Protein AF-A0A3A8PYN9-F1 (afdb_monomer)

Radius of gyration: 24.85 Å; Cα contacts (8 Å, |Δi|>4): 290; chains: 1; bounding box: 72×89×45 Å

pLDDT: mean 90.3, std 17.87, range [30.77, 98.81]

Solvent-accessible surface area (backbone atoms only — not comparable to full-atom values): 11282 Å² total; per-residue (Å²): 134,88,82,87,82,82,90,78,88,76,81,83,79,81,77,79,81,77,76,76,77,72,73,81,78,79,69,70,73,74,82,49,72,66,56,47,46,72,59,28,73,85,40,52,72,68,59,47,65,65,42,47,61,33,46,41,51,27,28,58,78,61,67,41,44,48,41,48,28,39,14,49,50,53,13,50,34,33,53,69,10,64,35,70,75,34,30,53,58,89,66,72,22,65,92,41,45,63,32,63,95,32,50,10,76,49,94,64,30,7,48,62,27,35,36,23,11,34,63,46,56,49,20,43,49,50,34,37,56,46,11,67,76,67,77,41,71,25,63,88,41,41,70,51,34,43,38,58,62,47,7,35,39,48,35,37,48,57,40,55,80,66,52,40,58,69,34,24,74,71,64,40,57,69,64,46,43,32,71,75,67,78,38,67,85,64,43,74,60,32,50,54,30,27,57,48,27,31,69,73,55,50,118

Structure (mmCIF, N/CA/C/O backbone):
data_AF-A0A3A8PYN9-F1
#
_entry.id   AF-A0A3A8PYN9-F1
#
loop_
_atom_site.group_PDB
_atom_site.id
_atom_site.type_symbol
_atom_site.label_atom_id
_atom_site.label_alt_id
_atom_site.label_comp_id
_atom_site.label_asym_id
_atom_site.label_entity_id
_atom_site.label_seq_id
_atom_site.pdbx_PDB_ins_code
_atom_site.Cartn_x
_atom_site.Cartn_y
_atom_site.Cartn_z
_atom_site.occupancy
_atom_site.B_iso_or_equiv
_atom_site.auth_seq_id
_atom_site.auth_comp_id
_atom_site.auth_asym_id
_atom_site.auth_atom_id
_atom_site.pdbx_PDB_model_num
ATOM 1 N N . MET A 1 1 ? -54.058 -71.328 10.874 1.00 40.34 1 MET A N 1
ATOM 2 C CA . MET A 1 1 ? -52.914 -71.499 11.793 1.00 40.34 1 MET A CA 1
ATOM 3 C C . MET A 1 1 ? -52.594 -70.147 12.401 1.00 40.34 1 MET A C 1
ATOM 5 O O . MET A 1 1 ? -52.437 -69.188 11.659 1.00 40.34 1 MET A O 1
ATOM 9 N N . SER A 1 2 ? -52.621 -70.087 13.732 1.00 36.53 2 SER A N 1
ATOM 10 C CA . SER A 1 2 ? -52.271 -68.948 14.588 1.00 36.53 2 SER A CA 1
ATOM 11 C C . SER A 1 2 ? -50.883 -68.375 14.288 1.00 36.53 2 SER A C 1
ATOM 13 O O . SER A 1 2 ? -50.018 -69.126 13.857 1.00 36.53 2 SER A O 1
ATOM 15 N N . PHE A 1 3 ? -50.646 -67.093 14.584 1.00 35.22 3 PHE A N 1
ATOM 16 C CA . PHE A 1 3 ? -49.885 -66.672 15.774 1.00 35.22 3 PHE A CA 1
ATOM 17 C C . PHE A 1 3 ? -49.935 -65.142 15.963 1.00 35.22 3 PHE A C 1
ATOM 19 O O . PHE A 1 3 ? -49.779 -64.364 15.028 1.00 35.22 3 PHE A O 1
ATOM 26 N N . PHE A 1 4 ? -50.192 -64.752 17.213 1.00 32.91 4 PHE A N 1
ATOM 27 C CA . PHE A 1 4 ? -50.036 -63.421 17.806 1.00 32.91 4 PHE A CA 1
ATOM 28 C C . PHE A 1 4 ? -48.561 -62.981 17.830 1.00 32.91 4 PHE A C 1
ATOM 30 O O . PHE A 1 4 ? -47.686 -63.839 17.927 1.00 32.91 4 PHE A O 1
ATOM 37 N N . GLY A 1 5 ? -48.291 -61.672 17.954 1.00 30.77 5 GLY A N 1
ATOM 38 C CA . GLY A 1 5 ? -47.116 -61.256 18.733 1.00 30.77 5 GLY A CA 1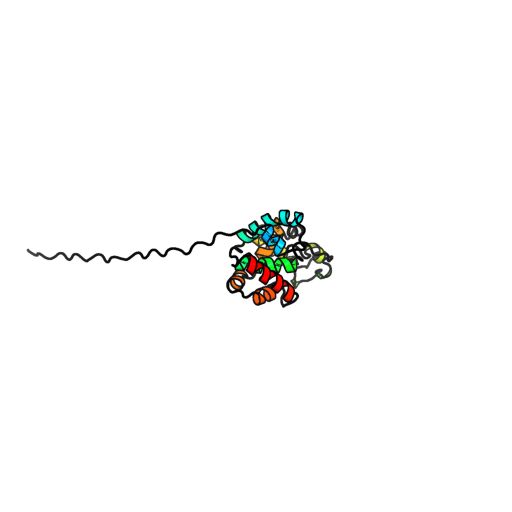
ATOM 39 C C . GLY A 1 5 ? -46.543 -59.854 18.525 1.00 30.77 5 GLY A C 1
ATOM 40 O O . GLY A 1 5 ? -45.727 -59.650 17.641 1.00 30.77 5 GLY A O 1
ATOM 41 N N . PHE A 1 6 ? -46.878 -58.969 19.468 1.00 39.50 6 PHE A N 1
ATOM 42 C CA . PHE A 1 6 ? -46.030 -57.935 20.082 1.00 39.50 6 PHE A CA 1
ATOM 43 C C . PHE A 1 6 ? -45.485 -56.768 19.246 1.00 39.50 6 PHE A C 1
ATOM 45 O O . PHE A 1 6 ? -44.510 -56.860 18.508 1.00 39.50 6 PHE A O 1
ATOM 52 N N . GLY A 1 7 ? -46.055 -55.592 19.531 1.00 44.53 7 GLY A N 1
ATOM 53 C CA . GLY A 1 7 ? -45.410 -54.314 19.281 1.00 44.53 7 GLY A CA 1
ATOM 54 C C . GLY A 1 7 ? -44.245 -54.053 20.237 1.00 44.53 7 GLY A C 1
ATOM 55 O O . GLY A 1 7 ? -44.293 -54.379 21.422 1.00 44.53 7 GLY A O 1
ATOM 56 N N . SER A 1 8 ? -43.234 -53.370 19.715 1.00 46.12 8 SER A N 1
ATOM 57 C CA . SER A 1 8 ? -42.200 -52.690 20.484 1.00 46.12 8 SER A CA 1
ATOM 58 C C . SER A 1 8 ? -42.094 -51.256 19.962 1.00 46.12 8 SER A C 1
ATOM 60 O O . SER A 1 8 ? -41.614 -50.983 18.865 1.00 46.12 8 SER A O 1
ATOM 62 N N . LYS A 1 9 ? -42.619 -50.307 20.745 1.00 49.47 9 LYS A N 1
ATOM 63 C CA . LYS A 1 9 ? -42.366 -48.878 20.540 1.00 49.47 9 LYS A CA 1
ATOM 64 C C . LYS A 1 9 ? -40.935 -48.599 20.991 1.00 49.47 9 LYS A C 1
ATOM 66 O O . LYS A 1 9 ? -40.660 -48.575 22.187 1.00 49.47 9 LYS A O 1
ATOM 71 N N . THR A 1 10 ? -40.033 -48.382 20.047 1.00 47.91 10 THR A N 1
ATOM 72 C CA . THR A 1 10 ? -38.716 -47.796 20.309 1.00 47.91 10 THR A CA 1
ATOM 73 C C . THR A 1 10 ? -38.890 -46.331 20.741 1.00 47.91 10 THR A C 1
ATOM 75 O O . THR A 1 10 ? -39.622 -45.587 20.078 1.00 47.91 10 THR A O 1
ATOM 78 N N . PRO A 1 11 ? -38.252 -45.865 21.830 1.00 46.31 11 PRO A N 1
ATOM 79 C CA . PRO A 1 11 ? -38.278 -44.452 22.182 1.00 46.31 11 PRO A CA 1
ATOM 80 C C . PRO A 1 11 ? -37.402 -43.667 21.200 1.00 46.31 11 PRO A C 1
ATOM 82 O O . PRO A 1 11 ? -36.226 -43.977 21.022 1.00 46.31 11 PRO A O 1
ATOM 85 N N . LYS A 1 12 ? -37.969 -42.626 20.577 1.00 43.91 12 LYS A N 1
ATOM 86 C CA . LYS A 1 12 ? -37.204 -41.622 19.826 1.00 43.91 12 LYS A CA 1
ATOM 87 C C . LYS A 1 12 ? -36.220 -40.939 20.780 1.00 43.91 12 LYS A C 1
ATOM 89 O O . LYS A 1 12 ? -36.635 -40.261 21.719 1.00 43.91 12 LYS A O 1
ATOM 94 N N . SER A 1 13 ? -34.927 -4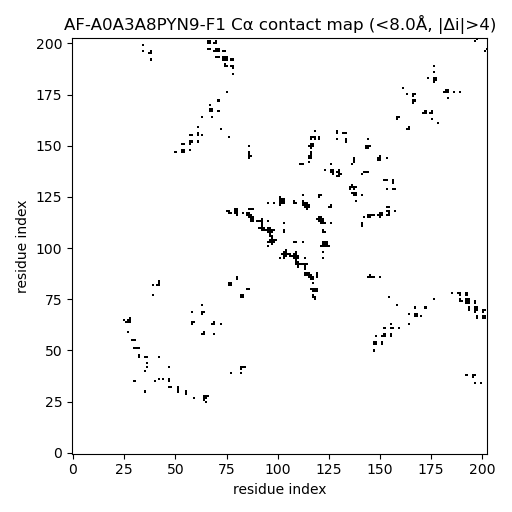1.106 20.525 1.00 45.84 13 SER A N 1
ATOM 95 C CA . SER A 1 13 ? -33.861 -40.341 21.166 1.00 45.84 13 SER A CA 1
ATOM 96 C C . SER A 1 13 ? -34.049 -38.853 20.864 1.00 45.84 13 SER A C 1
ATOM 98 O O . SER A 1 13 ? -34.029 -38.449 19.701 1.00 45.84 13 SER A O 1
ATOM 100 N N . LYS A 1 14 ? -34.224 -38.031 21.903 1.00 44.94 14 LYS A N 1
ATOM 101 C CA . LYS A 1 14 ? -34.096 -36.575 21.801 1.00 44.94 14 LYS A CA 1
ATOM 102 C C . LYS A 1 14 ? -32.631 -36.255 21.500 1.00 44.94 14 LYS A C 1
ATOM 104 O O . LYS A 1 14 ? -31.798 -36.338 22.396 1.00 44.94 14 LYS A O 1
ATOM 109 N N . GLN A 1 15 ? -32.317 -35.911 20.254 1.00 40.22 15 GLN A N 1
ATOM 110 C CA . GLN A 1 15 ? -31.105 -35.154 19.966 1.00 40.22 15 GLN A CA 1
ATOM 111 C C . GLN A 1 15 ? -31.364 -33.714 20.404 1.00 40.22 15 GLN A C 1
ATOM 113 O O . GLN A 1 15 ? -32.267 -33.049 19.903 1.00 40.22 15 GLN A O 1
ATOM 118 N N . SER A 1 16 ? -30.621 -33.274 21.414 1.00 43.03 16 SER A N 1
ATOM 119 C CA . SER A 1 16 ? -30.513 -31.872 21.781 1.00 43.03 16 SER A CA 1
ATOM 120 C C . SER A 1 16 ? -29.722 -31.158 20.688 1.00 43.03 16 SER A C 1
ATOM 122 O O . SER A 1 16 ? -28.502 -31.310 20.608 1.00 43.03 16 SER A O 1
ATOM 124 N N . GLU A 1 17 ? -30.408 -30.392 19.846 1.00 41.19 17 GLU A N 1
ATOM 125 C CA . GLU A 1 17 ? -29.772 -29.362 19.029 1.00 41.19 17 GLU A CA 1
ATOM 126 C C . GLU A 1 17 ? -29.274 -28.268 19.977 1.00 41.19 17 GLU A C 1
ATOM 128 O O . GLU A 1 17 ? -30.008 -27.371 20.388 1.00 41.19 17 GLU A O 1
ATOM 133 N N . ALA A 1 18 ? -28.016 -28.389 20.394 1.00 44.72 18 ALA A N 1
ATOM 134 C CA . ALA A 1 18 ? -27.273 -27.254 20.901 1.00 44.72 18 ALA A CA 1
ATOM 135 C C . ALA A 1 18 ? -26.990 -26.354 19.696 1.00 44.72 18 ALA A C 1
ATOM 137 O O . ALA A 1 18 ? -26.076 -26.611 18.914 1.00 44.72 18 ALA A O 1
ATOM 138 N N . SER A 1 19 ? -27.822 -25.331 19.522 1.00 41.38 19 SER A N 1
ATOM 139 C CA . SER A 1 19 ? -27.575 -24.235 18.597 1.00 41.38 19 SER A CA 1
ATOM 140 C C . SER A 1 19 ? -26.224 -23.616 18.949 1.00 41.38 19 SER A C 1
ATOM 142 O O . SER A 1 19 ? -26.100 -22.920 19.955 1.00 41.38 19 SER A O 1
ATOM 144 N N . SER A 1 20 ? -25.189 -23.897 18.154 1.00 51.91 20 SER A N 1
ATOM 145 C CA . SER A 1 20 ? -23.944 -23.145 18.232 1.00 51.91 20 SER A CA 1
ATOM 146 C C . SER A 1 20 ? -24.257 -21.736 17.750 1.00 51.91 20 SER A C 1
ATOM 148 O O . SER A 1 20 ? -24.403 -21.499 16.548 1.00 51.91 20 SER A O 1
ATOM 150 N N . GLU A 1 21 ? -24.424 -20.815 18.687 1.00 47.44 21 GLU A N 1
ATOM 151 C CA . GLU A 1 21 ? -24.485 -19.396 18.389 1.00 47.44 21 GLU A CA 1
ATOM 152 C C . GLU A 1 21 ? -23.163 -19.036 17.699 1.00 47.44 21 GLU A C 1
ATOM 154 O O . GLU A 1 21 ? -22.085 -19.096 18.294 1.00 47.44 21 GLU A O 1
ATOM 159 N N . ALA A 1 22 ? -23.225 -18.811 16.384 1.00 56.25 22 ALA A N 1
ATOM 160 C CA . ALA A 1 22 ? -22.061 -18.412 15.615 1.00 56.25 22 ALA A CA 1
ATOM 161 C C . ALA A 1 22 ? -21.536 -17.114 16.230 1.00 56.25 22 ALA A C 1
ATOM 163 O O . ALA A 1 22 ? -22.288 -16.145 16.349 1.00 56.25 22 ALA A O 1
ATOM 164 N N . ALA A 1 23 ? -20.260 -17.110 16.627 1.00 50.41 23 ALA A N 1
ATOM 165 C CA . ALA A 1 23 ? -19.591 -15.909 17.105 1.00 50.41 23 ALA A CA 1
ATOM 166 C C . ALA A 1 23 ? -19.893 -14.738 16.147 1.00 50.41 23 ALA A C 1
ATOM 168 O O . ALA A 1 23 ? -19.921 -14.963 14.927 1.00 50.41 23 ALA A O 1
ATOM 169 N N . PRO A 1 24 ? -20.143 -13.518 16.661 1.00 50.69 24 PRO A N 1
ATOM 170 C CA . PRO A 1 24 ? -20.490 -12.385 15.820 1.00 50.69 24 PRO A CA 1
ATOM 171 C C . PRO A 1 24 ? -19.452 -12.254 14.707 1.00 50.69 24 PRO A C 1
ATOM 173 O O . PRO A 1 24 ? -18.253 -12.174 14.975 1.00 50.69 24 PRO A O 1
ATOM 176 N N . LYS A 1 25 ? -19.902 -12.266 13.447 1.00 52.25 25 LYS A N 1
ATOM 177 C CA . LYS A 1 25 ? -19.034 -11.905 12.326 1.00 52.25 25 LYS A CA 1
ATOM 178 C C . LYS A 1 25 ? -18.635 -10.456 12.565 1.00 52.25 25 LYS A C 1
ATOM 180 O O . LYS A 1 25 ? -19.486 -9.582 12.422 1.00 52.25 25 LYS A O 1
ATOM 185 N N . GLU A 1 26 ? -17.392 -10.214 12.979 1.00 60.12 26 GLU A N 1
ATOM 186 C CA . GLU A 1 26 ? -16.884 -8.852 13.122 1.00 60.12 26 GLU A CA 1
ATOM 187 C C . GLU A 1 26 ? -17.132 -8.105 11.807 1.00 60.12 26 GLU A C 1
ATOM 189 O O . GLU A 1 26 ? -16.624 -8.473 10.745 1.00 60.12 26 GLU A O 1
ATOM 194 N N . THR A 1 27 ? -17.998 -7.097 11.867 1.00 76.50 27 THR A N 1
ATOM 195 C CA . THR A 1 27 ? -18.293 -6.224 10.737 1.00 76.50 27 THR A CA 1
ATOM 196 C C . THR A 1 27 ? -17.112 -5.288 10.543 1.00 76.50 27 THR A C 1
ATOM 198 O O . THR A 1 27 ? -16.674 -4.657 11.504 1.00 76.50 27 THR A O 1
ATOM 201 N N . PHE A 1 28 ? -16.608 -5.185 9.312 1.00 89.12 28 PHE A N 1
ATOM 202 C CA . PHE A 1 28 ? -15.505 -4.288 8.972 1.00 89.12 28 PHE A CA 1
ATOM 203 C C . PHE A 1 28 ? -15.776 -2.865 9.474 1.00 89.12 28 PHE A C 1
ATOM 205 O O . PHE A 1 28 ? -16.729 -2.215 9.041 1.00 89.12 28 PHE A O 1
ATOM 212 N N . GLN A 1 29 ? -14.915 -2.374 10.364 1.00 94.25 29 GLN A N 1
ATOM 213 C CA . GLN A 1 29 ? -14.947 -0.990 10.811 1.00 94.25 29 GLN A CA 1
ATOM 214 C C . GLN A 1 29 ? -13.923 -0.182 10.014 1.00 94.25 29 GLN A C 1
ATOM 216 O O . GLN A 1 29 ? -12.712 -0.344 10.175 1.00 94.25 29 GLN A O 1
ATOM 221 N N . ALA A 1 30 ? -14.417 0.690 9.138 1.00 96.56 30 ALA A N 1
ATOM 222 C CA . ALA A 1 30 ? -13.583 1.575 8.335 1.00 96.56 30 ALA A CA 1
ATOM 223 C C . ALA A 1 30 ? -12.743 2.513 9.220 1.00 96.56 30 ALA A C 1
ATOM 225 O O . ALA A 1 30 ? -13.210 3.009 10.251 1.00 96.56 30 ALA A O 1
ATOM 226 N N . VAL A 1 31 ? -11.507 2.802 8.803 1.00 97.31 31 VAL A N 1
ATOM 227 C CA . VAL A 1 31 ? -10.708 3.846 9.458 1.00 97.31 31 VAL A CA 1
ATOM 228 C C . VAL A 1 31 ? -11.217 5.229 9.060 1.00 97.31 31 VAL A C 1
ATOM 230 O O . VAL A 1 31 ? -11.775 5.402 7.977 1.00 97.31 31 VAL A O 1
ATOM 233 N N . THR A 1 32 ? -11.030 6.222 9.932 1.00 97.25 32 THR A N 1
ATOM 234 C CA . THR A 1 32 ? -11.523 7.589 9.719 1.00 97.25 32 THR A CA 1
ATOM 235 C C . THR A 1 32 ? -10.393 8.567 9.416 1.00 97.25 32 THR A C 1
ATOM 237 O O . THR A 1 32 ? -9.202 8.245 9.518 1.00 97.25 32 THR A O 1
ATOM 240 N N . VAL A 1 33 ? -10.773 9.805 9.090 1.00 96.44 33 VAL A N 1
ATOM 241 C CA . VAL A 1 33 ? -9.830 10.915 8.930 1.00 96.44 33 VAL A CA 1
ATOM 242 C C . VAL A 1 33 ? -8.987 11.124 10.189 1.00 96.44 33 VAL A C 1
ATOM 244 O O . VAL A 1 33 ? -7.781 11.346 10.100 1.00 96.44 33 VAL A O 1
ATOM 247 N N . GLU A 1 34 ? -9.608 11.035 11.360 1.00 95.88 34 GLU A N 1
ATOM 248 C CA . GLU A 1 34 ? -8.973 11.223 12.663 1.00 95.88 34 GLU A CA 1
ATOM 249 C C . GLU A 1 34 ? -7.947 10.122 12.929 1.00 95.88 34 GLU A C 1
ATOM 251 O O . GLU A 1 34 ? -6.814 10.432 13.299 1.00 95.88 34 GLU A O 1
ATOM 256 N N . HIS A 1 35 ? -8.297 8.857 12.656 1.00 97.12 35 HIS A N 1
ATOM 257 C CA . HIS A 1 35 ? -7.358 7.740 12.781 1.00 97.12 35 HIS A CA 1
ATOM 258 C C . HIS A 1 35 ? -6.106 7.967 11.927 1.00 97.12 35 HIS A C 1
ATOM 260 O O . HIS A 1 35 ? -4.985 7.884 12.437 1.00 97.12 35 HIS A O 1
ATOM 266 N N . LEU A 1 36 ? -6.282 8.300 10.642 1.00 96.50 36 LEU A N 1
ATOM 267 C CA . LEU A 1 36 ? -5.150 8.521 9.743 1.00 96.50 36 LEU A CA 1
ATOM 268 C C . LEU A 1 36 ? -4.350 9.774 10.104 1.00 96.50 36 LEU A C 1
ATOM 270 O O . LEU A 1 36 ? -3.129 9.735 10.023 1.00 96.50 36 LEU A O 1
ATOM 274 N N . ARG A 1 37 ? -4.987 10.858 10.564 1.00 96.31 37 ARG A N 1
ATOM 275 C CA . ARG A 1 37 ? -4.280 12.078 10.990 1.00 96.31 37 ARG A CA 1
ATOM 276 C C . ARG A 1 37 ? -3.378 11.810 12.195 1.00 96.31 37 ARG A C 1
ATOM 278 O O . ARG A 1 37 ? -2.261 12.317 12.247 1.00 96.31 37 ARG A O 1
ATOM 285 N N . THR A 1 38 ? -3.832 11.004 13.154 1.00 95.94 38 THR A N 1
ATOM 286 C CA . THR A 1 38 ? -3.017 10.622 14.317 1.00 95.94 38 THR A CA 1
ATOM 287 C C . THR A 1 38 ? -1.906 9.636 13.941 1.00 95.94 38 THR A C 1
ATOM 289 O O . THR A 1 38 ? -0.782 9.723 14.451 1.00 95.94 38 THR A O 1
ATOM 292 N N . LEU A 1 39 ? -2.190 8.693 13.040 1.00 96.31 39 LEU A N 1
ATOM 293 C CA . LEU A 1 39 ? -1.213 7.701 12.595 1.00 96.31 39 LEU A CA 1
ATOM 294 C C . LEU A 1 39 ? -0.138 8.301 11.670 1.00 96.31 39 LEU A C 1
ATOM 296 O O . LEU A 1 39 ? 1.039 7.956 11.783 1.00 96.31 39 LEU A O 1
ATOM 300 N N . MET A 1 40 ? -0.520 9.216 10.785 1.00 96.62 40 MET A N 1
ATOM 301 C CA . MET A 1 40 ? 0.299 9.777 9.705 1.00 96.62 40 MET A CA 1
ATOM 302 C C . MET A 1 40 ? 0.282 11.315 9.763 1.00 96.62 40 MET A C 1
ATOM 304 O O . MET A 1 40 ? -0.323 11.969 8.912 1.00 96.62 40 MET A O 1
ATOM 308 N N . PRO A 1 41 ? 0.913 11.926 10.782 1.00 95.19 41 PRO A N 1
ATOM 309 C CA . PRO A 1 41 ? 0.802 13.362 11.044 1.00 95.19 41 PRO A CA 1
ATOM 310 C C . PRO A 1 41 ? 1.427 14.253 9.961 1.00 95.19 41 PRO A C 1
ATOM 312 O O . PRO A 1 41 ? 1.151 15.449 9.929 1.00 95.19 41 PRO A O 1
ATOM 315 N N . ARG A 1 42 ? 2.275 13.707 9.079 1.00 95.25 42 ARG A N 1
ATOM 316 C CA . ARG A 1 42 ? 2.890 14.443 7.964 1.00 95.25 42 ARG A CA 1
ATOM 317 C C . ARG A 1 42 ? 2.073 14.353 6.673 1.00 95.25 42 ARG A C 1
ATOM 319 O O . ARG A 1 42 ? 2.446 14.992 5.689 1.00 95.25 42 ARG A O 1
ATOM 326 N N . LEU A 1 43 ? 0.987 13.578 6.653 1.00 93.12 43 LEU A N 1
ATOM 327 C CA . LEU A 1 43 ? 0.081 13.494 5.513 1.00 93.12 43 LEU A CA 1
ATOM 328 C C . LEU A 1 43 ? -0.827 14.732 5.467 1.00 93.12 43 LEU A C 1
ATOM 330 O O . LEU A 1 43 ? -1.572 15.019 6.404 1.00 93.12 43 LEU A O 1
ATOM 334 N N . ALA A 1 44 ? -0.783 15.464 4.353 1.00 94.19 44 ALA A N 1
ATOM 335 C CA . ALA A 1 44 ? -1.602 16.655 4.161 1.00 94.19 44 ALA A CA 1
ATOM 336 C C . ALA A 1 44 ? -3.104 16.324 4.216 1.00 94.19 44 ALA A C 1
ATOM 338 O O . ALA A 1 44 ? -3.560 15.340 3.635 1.00 94.19 44 ALA A O 1
ATOM 339 N N . GLY A 1 45 ? -3.894 17.187 4.863 1.00 93.31 45 GLY A N 1
ATOM 340 C CA . GLY A 1 45 ? -5.318 16.928 5.100 1.00 93.31 45 GLY A CA 1
ATOM 341 C C . GLY A 1 45 ? -6.154 16.729 3.828 1.00 93.31 45 GLY A C 1
ATOM 342 O O . GLY A 1 45 ? -7.076 15.918 3.842 1.00 93.31 45 GLY A O 1
ATOM 343 N N . ALA A 1 46 ? -5.830 17.426 2.734 1.00 94.81 46 ALA A N 1
ATOM 344 C CA . ALA A 1 46 ? -6.503 17.241 1.445 1.00 94.81 46 ALA A CA 1
ATOM 345 C C . ALA A 1 46 ? -6.210 15.855 0.848 1.00 94.81 46 ALA A C 1
ATOM 347 O O . ALA A 1 46 ? -7.139 15.119 0.526 1.00 94.81 46 ALA A O 1
ATOM 348 N N . ARG A 1 47 ? -4.928 15.466 0.807 1.00 95.00 47 ARG A N 1
ATOM 349 C CA . ARG A 1 47 ? -4.494 14.147 0.327 1.00 95.00 47 ARG A CA 1
ATOM 350 C C . ARG A 1 47 ? -5.079 13.022 1.175 1.00 95.00 47 ARG A C 1
ATOM 352 O O . ARG A 1 47 ? -5.526 12.021 0.642 1.00 95.00 47 ARG A O 1
ATOM 359 N N . LEU A 1 48 ? -5.144 13.194 2.493 1.00 95.19 48 LEU A N 1
ATOM 360 C CA . LEU A 1 48 ? -5.774 12.221 3.384 1.00 95.19 48 LEU A CA 1
ATOM 361 C C . LEU A 1 48 ? -7.233 11.958 2.988 1.00 95.19 48 LEU A C 1
ATOM 363 O O . LEU A 1 48 ? -7.623 10.803 2.837 1.00 95.19 48 LEU A O 1
ATOM 367 N N . LYS A 1 49 ? -8.028 13.020 2.806 1.00 95.81 49 LYS A N 1
ATOM 368 C CA . LYS A 1 49 ? -9.448 12.908 2.433 1.00 95.81 49 LYS A CA 1
ATOM 369 C C . LYS A 1 49 ? -9.640 12.226 1.080 1.00 95.81 49 LYS A C 1
ATOM 371 O O . LYS A 1 49 ? -10.572 11.446 0.940 1.00 95.81 49 LYS A O 1
ATOM 376 N N . GLU A 1 50 ? -8.757 12.507 0.127 1.00 96.94 50 GLU A N 1
ATOM 377 C CA . GLU A 1 50 ? -8.739 11.855 -1.184 1.00 96.94 50 GLU A CA 1
ATOM 378 C C . GLU A 1 50 ? -8.453 10.348 -1.069 1.00 96.94 50 GLU A C 1
ATOM 380 O O . GLU A 1 50 ? -9.146 9.534 -1.665 1.00 96.94 50 GLU A O 1
ATOM 385 N N . LEU A 1 51 ? -7.450 9.962 -0.275 1.00 98.00 51 LEU A N 1
ATOM 386 C CA . LEU A 1 51 ? -6.985 8.575 -0.180 1.00 98.00 51 LEU A CA 1
ATOM 387 C C . LEU A 1 51 ? -7.887 7.662 0.655 1.00 98.00 51 LEU A C 1
ATOM 389 O O . LEU A 1 51 ? -7.906 6.451 0.436 1.00 98.00 51 LEU A O 1
ATOM 393 N N . LEU A 1 52 ? -8.586 8.223 1.642 1.00 98.12 52 LEU A N 1
ATOM 394 C CA . LEU A 1 52 ? -9.345 7.467 2.634 1.00 98.12 52 LEU A CA 1
ATOM 395 C C . LEU A 1 52 ? -10.356 6.458 2.052 1.00 98.12 52 LEU A C 1
ATOM 397 O O . LEU A 1 52 ? -10.333 5.316 2.520 1.00 98.12 52 LEU A O 1
ATOM 401 N N . PRO A 1 53 ? -11.235 6.815 1.089 1.00 98.44 53 PRO A N 1
ATOM 402 C CA . PRO A 1 53 ? -12.181 5.849 0.527 1.00 98.44 53 PRO A CA 1
ATOM 403 C C . PRO A 1 53 ? -11.457 4.663 -0.120 1.00 98.44 53 PRO A C 1
ATOM 405 O O . PRO A 1 53 ? -11.698 3.524 0.264 1.00 98.44 53 PRO A O 1
ATOM 408 N N . HIS A 1 54 ? -10.467 4.927 -0.977 1.00 98.62 54 HIS A N 1
ATOM 409 C CA . HIS A 1 54 ? -9.704 3.888 -1.676 1.00 98.62 54 HIS A CA 1
ATOM 410 C C . HIS A 1 54 ? -8.966 2.934 -0.727 1.00 98.62 54 HIS A C 1
ATOM 412 O O . HIS A 1 54 ? -8.905 1.729 -0.966 1.00 98.62 54 HIS A O 1
ATOM 418 N N . LEU A 1 55 ? -8.417 3.461 0.370 1.00 98.69 55 LEU A N 1
ATOM 419 C CA . LEU A 1 55 ? -7.758 2.652 1.392 1.00 98.69 55 LEU A CA 1
ATOM 420 C C . LEU A 1 55 ? -8.744 1.713 2.098 1.00 98.69 55 LEU A C 1
ATOM 422 O O . LEU A 1 55 ? -8.437 0.537 2.297 1.00 98.69 55 LEU A O 1
ATOM 426 N N . ASN A 1 56 ? -9.907 2.228 2.503 1.00 98.56 56 ASN A N 1
ATOM 427 C CA . ASN A 1 56 ? -10.926 1.426 3.177 1.00 98.56 56 ASN A CA 1
ATOM 428 C C . ASN A 1 56 ? -11.513 0.361 2.247 1.00 98.56 56 ASN A C 1
ATOM 430 O O . ASN A 1 56 ? -11.637 -0.788 2.671 1.00 98.56 56 ASN A O 1
ATOM 434 N N . ASP A 1 57 ? -11.797 0.716 0.993 1.00 98.31 57 ASP A N 1
ATOM 435 C CA . ASP A 1 57 ? -12.316 -0.211 -0.013 1.00 98.31 57 ASP A CA 1
ATOM 436 C C . ASP A 1 57 ? -11.335 -1.364 -0.245 1.00 98.31 57 ASP A C 1
ATOM 438 O O . ASP A 1 57 ? -11.712 -2.528 -0.119 1.00 98.31 57 ASP A O 1
ATOM 442 N N . ALA A 1 58 ? -10.051 -1.056 -0.459 1.00 98.56 58 ALA A N 1
ATOM 443 C CA . ALA A 1 58 ? -9.024 -2.073 -0.660 1.00 98.56 58 ALA A CA 1
ATOM 444 C C . ALA A 1 58 ? -8.838 -2.976 0.576 1.00 98.56 58 ALA A C 1
ATOM 446 O O . ALA A 1 58 ? -8.710 -4.194 0.438 1.00 98.56 58 ALA A O 1
ATOM 447 N N . MET A 1 59 ? -8.830 -2.418 1.796 1.00 98.62 59 MET A N 1
ATOM 448 C CA . MET A 1 59 ? -8.732 -3.227 3.022 1.00 98.62 59 MET A CA 1
ATOM 449 C C . MET A 1 59 ? -9.939 -4.155 3.194 1.00 98.62 59 MET A C 1
ATOM 451 O O . MET A 1 59 ? -9.764 -5.312 3.583 1.00 98.62 59 MET A O 1
ATOM 455 N N . SER A 1 60 ? -11.140 -3.656 2.894 1.00 97.81 60 SER A N 1
ATOM 456 C CA . SER A 1 60 ? -12.383 -4.425 2.946 1.00 97.81 60 SER A CA 1
ATOM 457 C C . SER A 1 60 ? -12.379 -5.564 1.917 1.00 97.81 60 SER A C 1
ATOM 459 O O . SER A 1 60 ? -12.526 -6.725 2.301 1.00 97.81 60 SER A O 1
ATOM 461 N N . GLU A 1 61 ? -12.095 -5.257 0.642 1.00 96.75 61 GLU A N 1
ATOM 462 C CA . GLU A 1 61 ? -11.949 -6.227 -0.460 1.00 96.75 61 GLU A CA 1
ATOM 463 C C . GLU A 1 61 ? -10.905 -7.304 -0.118 1.00 96.75 61 GLU A C 1
ATOM 465 O O . GLU A 1 61 ? -11.108 -8.495 -0.345 1.00 96.75 61 GLU A O 1
ATOM 470 N N . GLY A 1 62 ? -9.797 -6.890 0.498 1.00 96.94 62 GLY A N 1
ATOM 471 C CA . GLY A 1 62 ? -8.668 -7.744 0.845 1.00 96.94 62 GLY A CA 1
ATOM 472 C C . GLY A 1 62 ? -8.791 -8.565 2.123 1.00 96.94 62 GLY A C 1
ATOM 473 O O . GLY A 1 62 ? -7.842 -9.278 2.461 1.00 96.94 62 GLY A O 1
ATOM 474 N N . GLY A 1 63 ? -9.877 -8.436 2.887 1.00 97.44 63 GLY A N 1
ATOM 475 C CA . GLY A 1 63 ? -10.015 -9.113 4.181 1.00 97.44 63 GLY A CA 1
ATOM 476 C C . GLY A 1 63 ? -9.040 -8.620 5.264 1.00 97.44 63 GLY A C 1
ATOM 477 O O . GLY A 1 63 ? -8.748 -9.347 6.221 1.00 97.44 63 GLY A O 1
ATOM 478 N N . ILE A 1 64 ? -8.538 -7.387 5.148 1.00 98.25 64 ILE A N 1
ATOM 479 C CA . ILE A 1 64 ? -7.776 -6.683 6.192 1.00 98.25 64 ILE A CA 1
ATOM 480 C C . ILE A 1 64 ? -8.790 -6.014 7.129 1.00 98.25 64 ILE A C 1
ATOM 482 O O . ILE A 1 64 ? -8.933 -4.795 7.179 1.00 98.25 64 ILE A O 1
ATOM 486 N N . ASN A 1 65 ? -9.569 -6.851 7.814 1.00 95.81 65 ASN A N 1
ATOM 487 C CA . ASN A 1 65 ? -10.863 -6.462 8.372 1.00 95.81 65 ASN A CA 1
ATOM 488 C C . ASN A 1 65 ? -10.992 -6.551 9.895 1.00 95.81 65 ASN A C 1
ATOM 490 O O . ASN A 1 65 ? -12.015 -6.135 10.426 1.00 95.81 65 ASN A O 1
ATOM 494 N N . THR A 1 66 ? -9.962 -7.032 10.589 1.00 96.75 66 THR A N 1
ATOM 495 C CA . THR A 1 66 ? -9.873 -6.940 12.051 1.00 96.75 66 THR A CA 1
ATOM 496 C C . THR A 1 66 ? -8.994 -5.752 12.441 1.00 96.75 66 THR A C 1
ATOM 498 O O . THR A 1 66 ? -8.057 -5.414 11.701 1.00 96.75 66 THR A O 1
ATOM 501 N N . PRO A 1 67 ? -9.190 -5.159 13.631 1.00 97.44 67 PRO A N 1
ATOM 502 C CA . PRO A 1 67 ? -8.350 -4.058 14.090 1.00 97.44 67 PRO A CA 1
ATOM 503 C C . PRO A 1 67 ? -6.847 -4.363 14.093 1.00 97.44 67 PRO A C 1
ATOM 505 O O . PRO A 1 67 ? -6.031 -3.503 13.760 1.00 97.44 67 PRO A O 1
ATOM 508 N N . ARG A 1 68 ? -6.457 -5.606 14.417 1.00 97.62 68 ARG A N 1
ATOM 509 C CA . ARG A 1 68 ? -5.047 -6.039 14.405 1.00 97.62 68 ARG A CA 1
ATOM 510 C C . ARG A 1 68 ? -4.473 -6.092 12.991 1.00 97.62 68 ARG A C 1
ATOM 512 O O . ARG A 1 68 ? -3.352 -5.629 12.775 1.00 97.62 68 ARG A O 1
ATOM 519 N N . ARG A 1 69 ? -5.239 -6.612 12.024 1.00 98.50 69 ARG A N 1
ATOM 520 C CA . ARG A 1 69 ? -4.847 -6.640 10.605 1.00 98.50 69 ARG A CA 1
ATOM 521 C C . ARG A 1 69 ? -4.694 -5.232 10.055 1.00 98.50 69 ARG A C 1
ATOM 523 O O . ARG A 1 69 ? -3.647 -4.927 9.491 1.00 98.50 69 ARG A O 1
ATOM 530 N N . GLN A 1 70 ? -5.684 -4.368 10.288 1.00 98.69 70 GLN A N 1
ATOM 531 C CA . GLN A 1 70 ? -5.632 -2.963 9.881 1.00 98.69 70 GLN A CA 1
ATOM 532 C C . GLN A 1 70 ? -4.420 -2.261 10.498 1.00 98.69 70 GLN A C 1
ATOM 534 O O . GLN A 1 70 ? -3.652 -1.625 9.782 1.00 98.69 70 GLN A O 1
ATOM 539 N N . ALA A 1 71 ? -4.186 -2.429 11.804 1.00 98.50 71 ALA A N 1
ATOM 540 C CA . ALA A 1 71 ? -3.057 -1.803 12.482 1.00 98.50 71 ALA A CA 1
ATOM 541 C C . ALA A 1 71 ? -1.704 -2.226 11.893 1.00 98.50 71 ALA A C 1
ATOM 543 O O . ALA A 1 71 ? -0.854 -1.375 11.621 1.00 98.50 71 ALA A O 1
ATOM 544 N N . ALA A 1 72 ? -1.506 -3.527 11.670 1.00 98.69 72 ALA A N 1
ATOM 545 C CA . ALA A 1 72 ? -0.268 -4.046 11.103 1.00 98.69 72 ALA A CA 1
ATOM 546 C C . ALA A 1 72 ? -0.079 -3.610 9.640 1.00 98.69 72 ALA A C 1
ATOM 548 O O . ALA A 1 72 ? 1.011 -3.173 9.271 1.00 98.69 72 ALA A O 1
ATOM 549 N N . PHE A 1 73 ? -1.132 -3.682 8.822 1.00 98.75 73 PHE A N 1
ATOM 550 C CA . PHE A 1 73 ? -1.095 -3.272 7.419 1.00 98.75 73 PHE A CA 1
ATOM 551 C C . PHE A 1 73 ? -0.778 -1.781 7.276 1.00 98.75 73 PHE A C 1
ATOM 553 O O . PHE A 1 73 ? 0.207 -1.425 6.627 1.00 98.75 73 PHE A O 1
ATOM 560 N N . LEU A 1 74 ? -1.550 -0.920 7.951 1.00 98.69 74 LEU A N 1
ATOM 561 C CA . LEU A 1 74 ? -1.380 0.534 7.918 1.00 98.69 74 LEU A CA 1
ATOM 562 C C . LEU A 1 74 ? 0.016 0.953 8.370 1.00 98.69 74 LEU A C 1
ATOM 564 O O . LEU A 1 74 ? 0.604 1.848 7.770 1.00 98.69 74 LEU A O 1
ATOM 568 N N . ALA A 1 75 ? 0.569 0.302 9.395 1.00 98.56 75 ALA A N 1
ATOM 569 C CA . ALA A 1 75 ? 1.906 0.613 9.880 1.00 98.56 75 ALA A CA 1
ATOM 570 C C . ALA A 1 75 ? 3.002 0.342 8.845 1.00 98.56 75 ALA A C 1
ATOM 572 O O . ALA A 1 75 ? 3.939 1.132 8.720 1.00 98.56 75 ALA A O 1
ATOM 573 N N . GLN A 1 76 ? 2.878 -0.754 8.094 1.00 98.69 76 GLN A N 1
ATOM 574 C CA . GLN A 1 76 ? 3.841 -1.094 7.053 1.00 98.69 76 GLN A CA 1
ATOM 575 C C . GLN A 1 76 ? 3.739 -0.113 5.888 1.00 98.69 76 GLN A C 1
ATOM 577 O O . GLN A 1 76 ? 4.732 0.525 5.546 1.00 98.69 76 GLN A O 1
ATOM 582 N N . ILE A 1 77 ? 2.540 0.097 5.340 1.00 98.44 77 ILE A N 1
ATOM 583 C CA . ILE A 1 77 ? 2.379 0.990 4.185 1.00 98.44 77 ILE A CA 1
ATOM 584 C C . ILE A 1 77 ? 2.622 2.463 4.534 1.00 98.44 77 ILE A C 1
ATOM 586 O O . ILE A 1 77 ? 3.082 3.212 3.677 1.00 98.44 77 ILE A O 1
ATOM 590 N N . ALA A 1 78 ? 2.399 2.890 5.784 1.00 98.31 78 ALA A N 1
ATOM 591 C CA . ALA A 1 78 ? 2.800 4.218 6.252 1.00 98.31 78 ALA A CA 1
ATOM 592 C C . ALA A 1 78 ? 4.317 4.403 6.190 1.00 98.31 78 ALA A C 1
ATOM 594 O O . ALA A 1 78 ? 4.791 5.470 5.811 1.00 98.31 78 ALA A O 1
ATOM 595 N N . HIS A 1 79 ? 5.085 3.378 6.557 1.00 97.88 79 HIS A N 1
ATOM 596 C CA . HIS A 1 79 ? 6.535 3.445 6.468 1.00 97.88 79 HIS A CA 1
ATOM 597 C C . HIS A 1 79 ? 7.007 3.464 5.009 1.00 97.88 79 HIS A C 1
ATOM 599 O O . HIS A 1 79 ? 7.726 4.384 4.625 1.00 97.88 79 HIS A O 1
ATOM 605 N N . GLU A 1 80 ? 6.568 2.494 4.202 1.00 97.00 80 GLU A N 1
ATOM 606 C CA . GLU A 1 80 ? 7.046 2.307 2.821 1.00 97.00 80 GLU A CA 1
ATOM 607 C C . GLU A 1 80 ? 6.764 3.513 1.915 1.00 97.00 80 GLU A C 1
ATOM 609 O O . GLU A 1 80 ? 7.592 3.901 1.098 1.00 97.00 80 GLU A O 1
ATOM 614 N N . SER A 1 81 ? 5.611 4.156 2.091 1.00 96.94 81 SER A N 1
ATOM 615 C CA . SER A 1 81 ? 5.188 5.310 1.281 1.00 96.94 81 SER A CA 1
ATOM 616 C C . SER A 1 81 ? 5.554 6.669 1.886 1.00 96.94 81 SER A C 1
ATOM 618 O O . SER A 1 81 ? 5.129 7.723 1.395 1.00 96.94 81 SER A O 1
ATOM 620 N N . ALA A 1 82 ? 6.287 6.652 3.003 1.00 96.75 82 ALA A N 1
ATOM 621 C CA . ALA A 1 82 ? 6.563 7.816 3.829 1.00 96.75 82 ALA A CA 1
ATOM 622 C C . ALA A 1 82 ? 5.287 8.616 4.168 1.00 96.75 82 ALA A C 1
ATOM 624 O O . ALA A 1 82 ? 5.242 9.829 3.951 1.00 96.75 82 ALA A O 1
ATOM 625 N N . GLU A 1 83 ? 4.282 7.936 4.724 1.00 97.50 83 GLU A N 1
ATOM 626 C CA . GLU A 1 83 ? 2.953 8.442 5.100 1.00 97.50 83 GLU A CA 1
ATOM 627 C C . GLU A 1 83 ? 2.089 8.849 3.899 1.00 97.50 83 GLU A C 1
ATOM 629 O O . GLU A 1 83 ? 1.492 9.919 3.894 1.00 97.50 83 GLU A O 1
ATOM 634 N N . PHE A 1 84 ? 2.055 8.013 2.859 1.00 96.88 84 PHE A N 1
ATOM 635 C CA . PHE A 1 84 ? 1.331 8.228 1.596 1.00 96.88 84 PHE A CA 1
ATOM 636 C C . PHE A 1 84 ? 1.708 9.504 0.839 1.00 96.88 84 PHE A C 1
ATOM 638 O O . PHE A 1 84 ? 0.957 9.978 -0.018 1.00 96.88 84 PHE A O 1
ATOM 645 N N . ARG A 1 85 ? 2.887 10.062 1.125 1.00 94.19 85 ARG A N 1
ATOM 646 C CA . ARG A 1 85 ? 3.419 11.203 0.373 1.00 94.19 85 ARG A CA 1
ATOM 647 C C . ARG A 1 85 ? 3.916 10.783 -1.005 1.00 94.19 85 ARG A C 1
ATOM 649 O O . ARG A 1 85 ? 3.899 11.602 -1.916 1.00 94.19 85 ARG A O 1
ATOM 656 N N . TYR A 1 86 ? 4.305 9.516 -1.158 1.00 94.06 86 TYR A N 1
ATOM 657 C CA . TYR A 1 86 ? 4.804 8.974 -2.415 1.00 94.06 86 TYR A CA 1
ATOM 658 C C . TYR A 1 86 ? 4.111 7.649 -2.754 1.00 94.06 86 TYR A C 1
ATOM 660 O O . TYR A 1 86 ? 4.160 6.692 -1.983 1.00 94.06 86 TYR A O 1
ATOM 668 N N . PHE A 1 87 ? 3.481 7.600 -3.929 1.00 96.62 87 PHE A N 1
ATOM 669 C CA . PHE A 1 87 ? 3.018 6.366 -4.586 1.00 96.62 87 PHE A CA 1
ATOM 670 C C . PHE A 1 87 ? 3.826 6.020 -5.826 1.00 96.62 87 PHE A C 1
ATOM 672 O O . PHE A 1 87 ? 3.526 5.062 -6.524 1.00 96.62 87 PHE A O 1
ATOM 679 N N . GLU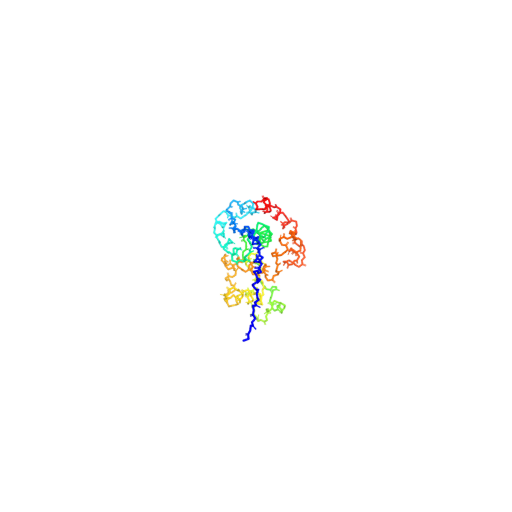 A 1 88 ? 4.878 6.767 -6.094 1.00 95.81 88 GLU A N 1
ATOM 680 C CA . GLU A 1 88 ? 5.860 6.422 -7.097 1.00 95.81 88 GLU A CA 1
ATOM 681 C C . GLU A 1 88 ? 7.217 6.800 -6.524 1.00 95.81 88 GLU A C 1
ATOM 683 O O . GLU A 1 88 ? 7.356 7.854 -5.894 1.00 95.81 88 GLU A O 1
ATOM 688 N N . GLU A 1 89 ? 8.206 5.930 -6.693 1.00 93.12 89 GLU A N 1
ATOM 689 C CA . GLU A 1 89 ? 9.556 6.275 -6.287 1.00 93.12 89 GLU A CA 1
ATOM 690 C C . GLU A 1 89 ? 10.096 7.458 -7.102 1.00 93.12 89 GLU A C 1
ATOM 692 O O . GLU A 1 89 ? 9.827 7.623 -8.300 1.00 93.12 89 GLU A O 1
ATOM 697 N N . LEU A 1 90 ? 10.928 8.261 -6.441 1.00 92.62 90 LEU A N 1
ATOM 698 C CA . LEU A 1 90 ? 11.597 9.405 -7.057 1.00 92.62 90 LEU A CA 1
ATOM 699 C C . LEU A 1 90 ? 12.790 8.990 -7.930 1.00 92.62 90 LEU A C 1
ATOM 701 O O . LEU A 1 90 ? 13.250 9.776 -8.756 1.00 92.62 90 LEU A O 1
ATOM 705 N N . ALA A 1 91 ? 13.312 7.774 -7.748 1.00 93.81 91 ALA A N 1
ATOM 706 C CA . ALA A 1 91 ? 14.411 7.274 -8.558 1.00 93.81 91 ALA A CA 1
ATOM 707 C C . ALA A 1 91 ? 13.964 7.028 -10.009 1.00 93.81 91 ALA A C 1
ATOM 709 O O . ALA A 1 91 ? 12.796 6.770 -10.305 1.00 93.81 91 ALA A O 1
ATOM 710 N N . SER A 1 92 ? 14.921 7.072 -10.937 1.00 95.94 92 SER A N 1
ATOM 711 C CA . SER A 1 92 ? 14.653 6.862 -12.367 1.00 95.94 92 SER A CA 1
ATOM 712 C C . SER A 1 92 ? 14.275 5.420 -12.724 1.00 95.94 92 SER A C 1
ATOM 714 O O . SER A 1 92 ? 13.863 5.161 -13.851 1.00 95.94 92 SER A O 1
ATOM 716 N N . GLY A 1 93 ? 14.468 4.466 -11.809 1.00 96.56 93 GLY A N 1
ATOM 717 C CA . GLY A 1 93 ? 14.327 3.034 -12.071 1.00 96.56 93 GLY A CA 1
ATOM 718 C C . GLY A 1 93 ? 15.497 2.411 -12.845 1.00 96.56 93 GLY A C 1
ATOM 719 O O . GLY A 1 93 ? 15.501 1.205 -13.079 1.00 96.56 93 GLY A O 1
ATOM 720 N N . HIS A 1 94 ? 16.536 3.181 -13.201 1.00 96.56 94 HIS A N 1
ATOM 721 C CA . HIS A 1 94 ? 17.696 2.665 -13.946 1.00 96.56 94 HIS A CA 1
ATOM 722 C C . HIS A 1 94 ? 18.407 1.506 -13.225 1.00 96.56 94 HIS A C 1
ATOM 724 O O . HIS A 1 94 ? 18.876 0.572 -13.867 1.00 96.56 94 HIS A O 1
ATOM 730 N N . ALA A 1 95 ? 18.420 1.513 -11.889 1.00 96.88 95 ALA A N 1
ATOM 731 C CA . ALA A 1 95 ? 18.979 0.425 -11.081 1.00 96.88 95 ALA A CA 1
ATOM 732 C C . ALA A 1 95 ? 18.241 -0.922 -11.253 1.00 96.88 95 ALA A C 1
ATOM 734 O O . ALA A 1 95 ? 18.781 -1.972 -10.896 1.00 96.88 95 ALA A O 1
ATOM 735 N N . TYR A 1 96 ? 17.020 -0.906 -11.796 1.00 97.56 96 TYR A N 1
ATOM 736 C CA . TYR A 1 96 ? 16.227 -2.100 -12.088 1.00 97.56 96 TYR A CA 1
ATOM 737 C C . TYR A 1 96 ? 16.359 -2.568 -13.539 1.00 97.56 96 TYR A C 1
ATOM 739 O O . TYR A 1 96 ? 15.802 -3.605 -13.903 1.00 97.56 96 TYR A O 1
ATOM 747 N N . GLU A 1 97 ? 17.083 -1.833 -14.381 1.00 98.06 97 GLU A N 1
ATOM 748 C CA . GLU A 1 97 ? 17.278 -2.189 -15.781 1.00 98.06 97 GLU A CA 1
ATOM 749 C C . GLU A 1 97 ? 18.004 -3.537 -15.895 1.00 98.06 97 GLU A C 1
ATOM 751 O O . GLU A 1 97 ? 18.990 -3.793 -15.203 1.00 98.06 97 GLU A O 1
ATOM 756 N N . ARG A 1 98 ? 17.502 -4.425 -16.763 1.00 97.12 98 ARG A N 1
ATOM 757 C CA . ARG A 1 98 ? 18.037 -5.785 -16.980 1.00 97.12 98 ARG A CA 1
ATOM 758 C C . ARG A 1 98 ? 18.105 -6.688 -15.732 1.00 97.12 98 ARG A C 1
ATOM 760 O O . ARG A 1 98 ? 18.761 -7.734 -15.766 1.00 97.12 98 ARG A O 1
ATOM 767 N N . ARG A 1 99 ? 17.426 -6.336 -14.632 1.00 97.81 99 ARG A N 1
ATOM 768 C CA . ARG A 1 99 ? 17.306 -7.191 -13.439 1.00 97.81 99 ARG A CA 1
ATOM 769 C C . ARG A 1 99 ? 16.417 -8.399 -13.731 1.00 97.81 99 ARG A C 1
ATOM 771 O O . ARG A 1 99 ? 15.192 -8.329 -13.652 1.00 97.81 99 ARG A O 1
ATOM 778 N N . LYS A 1 100 ? 17.050 -9.529 -14.059 1.00 97.44 100 LYS A N 1
ATOM 779 C CA . LYS A 1 100 ? 16.367 -10.789 -14.406 1.00 97.44 100 LYS A CA 1
ATOM 780 C C . LYS A 1 100 ? 15.487 -11.326 -13.277 1.00 97.44 100 LYS A C 1
ATOM 782 O O . LYS A 1 100 ? 14.423 -11.864 -13.553 1.00 97.44 100 LYS A O 1
ATOM 787 N N . ASP A 1 101 ? 15.897 -11.140 -12.025 1.00 96.88 101 ASP A N 1
ATOM 788 C CA . ASP A 1 101 ? 15.120 -11.512 -10.836 1.00 96.88 101 ASP A CA 1
ATOM 789 C C . ASP A 1 101 ? 13.807 -10.719 -10.703 1.00 96.88 101 ASP A C 1
ATOM 791 O O . ASP A 1 101 ? 12.852 -11.200 -10.104 1.00 96.88 101 ASP A O 1
ATOM 795 N N . LEU A 1 102 ? 13.733 -9.539 -11.326 1.00 97.25 102 LEU A N 1
ATOM 796 C CA . LEU A 1 102 ? 12.536 -8.700 -11.410 1.00 97.25 102 LEU A CA 1
ATOM 797 C C . LEU A 1 102 ? 11.721 -8.936 -12.695 1.00 97.25 102 LEU A C 1
ATOM 799 O O . LEU A 1 102 ? 10.693 -8.290 -12.905 1.00 97.25 102 LEU A O 1
ATOM 803 N N . GLY A 1 103 ? 12.176 -9.837 -13.572 1.00 98.19 103 GLY A N 1
ATOM 804 C CA . GLY A 1 103 ? 11.601 -10.047 -14.904 1.00 98.19 103 GLY A CA 1
ATOM 805 C C . GLY A 1 103 ? 11.878 -8.915 -15.892 1.00 98.19 103 GLY A C 1
ATOM 806 O O . GLY A 1 103 ? 11.299 -8.905 -16.975 1.00 98.19 103 GLY A O 1
ATOM 807 N N . ASN A 1 104 ? 12.755 -7.973 -15.545 1.00 98.38 104 ASN A N 1
ATOM 808 C CA . ASN A 1 104 ? 13.128 -6.862 -16.409 1.00 98.38 104 ASN A CA 1
ATOM 809 C C . ASN A 1 104 ? 14.140 -7.365 -17.443 1.00 98.38 104 ASN A C 1
ATOM 811 O O . ASN A 1 104 ? 15.345 -7.357 -17.194 1.00 98.38 104 ASN A O 1
ATOM 815 N N . THR A 1 105 ? 13.660 -7.876 -18.574 1.00 97.12 105 THR A N 1
ATOM 816 C CA . THR A 1 105 ? 14.501 -8.484 -19.621 1.00 97.12 105 THR A CA 1
ATOM 817 C C . THR A 1 105 ? 14.520 -7.684 -20.916 1.00 97.12 105 THR A C 1
ATOM 819 O O . THR A 1 105 ? 15.328 -7.988 -21.793 1.00 97.12 105 THR A O 1
ATOM 822 N N . GLN A 1 106 ? 13.655 -6.678 -21.051 1.00 97.56 106 GLN A N 1
ATOM 823 C CA . GLN A 1 106 ? 13.585 -5.821 -22.231 1.00 97.56 106 GLN A CA 1
ATOM 824 C C . GLN A 1 106 ? 14.230 -4.456 -21.940 1.00 97.56 106 GLN A C 1
ATOM 826 O O . GLN A 1 106 ? 14.170 -3.989 -20.799 1.00 97.56 106 GLN A O 1
ATOM 831 N N . PRO A 1 107 ? 14.846 -3.803 -22.944 1.00 98.12 107 PRO A N 1
ATOM 832 C CA . PRO A 1 107 ? 15.351 -2.445 -22.788 1.00 98.12 107 PRO A CA 1
ATOM 833 C C . PRO A 1 107 ? 14.262 -1.476 -22.310 1.00 98.12 107 PRO A C 1
ATOM 835 O O . PRO A 1 107 ? 13.194 -1.393 -22.915 1.00 98.12 107 PRO A O 1
ATOM 838 N N . GLY A 1 108 ? 14.552 -0.726 -21.248 1.00 98.06 108 GLY A N 1
ATOM 839 C CA . GLY A 1 108 ? 13.646 0.270 -20.667 1.00 98.06 108 GLY A CA 1
ATOM 840 C C . GLY A 1 108 ? 12.735 -0.269 -19.561 1.00 98.06 108 GLY A C 1
ATOM 841 O O . GLY A 1 108 ? 11.997 0.508 -18.947 1.00 98.06 108 GLY A O 1
ATOM 842 N N . ASP A 1 109 ? 12.803 -1.568 -19.258 1.00 98.44 109 ASP A N 1
ATOM 843 C CA . ASP A 1 109 ? 12.011 -2.189 -18.195 1.00 98.44 109 ASP A CA 1
ATOM 844 C C . ASP A 1 109 ? 12.288 -1.588 -16.817 1.00 98.44 109 ASP A C 1
ATOM 846 O O . ASP A 1 109 ? 11.374 -1.502 -15.998 1.00 98.44 109 ASP A O 1
ATOM 850 N N . GLY A 1 110 ? 13.518 -1.140 -16.557 1.00 98.25 110 GLY A N 1
ATOM 851 C CA . GLY A 1 110 ? 13.879 -0.559 -15.269 1.00 98.25 110 GLY A CA 1
ATOM 852 C C . GLY A 1 110 ? 13.031 0.667 -14.936 1.00 98.25 110 GLY A C 1
ATOM 853 O O . GLY A 1 110 ? 12.403 0.722 -13.882 1.00 98.25 110 GLY A O 1
ATOM 854 N N . ALA A 1 111 ? 12.952 1.621 -15.866 1.00 98.19 111 ALA A N 1
ATOM 855 C CA . ALA A 1 111 ? 12.133 2.822 -15.704 1.00 98.19 111 ALA A CA 1
ATOM 856 C C . ALA A 1 111 ? 10.629 2.518 -15.802 1.00 98.19 111 ALA A C 1
ATOM 858 O O . ALA A 1 111 ? 9.824 3.075 -15.052 1.00 98.19 111 ALA A O 1
ATOM 859 N N . ARG A 1 112 ? 10.237 1.614 -16.711 1.00 98.38 112 ARG A N 1
ATOM 860 C CA . ARG A 1 112 ? 8.830 1.251 -16.932 1.00 98.38 112 ARG A CA 1
ATOM 861 C C . ARG A 1 112 ? 8.201 0.606 -15.695 1.00 98.38 112 ARG A C 1
ATOM 863 O O . ARG A 1 112 ? 7.102 0.998 -15.301 1.00 98.38 112 ARG A O 1
ATOM 870 N N . TYR A 1 113 ? 8.915 -0.311 -15.044 1.00 98.56 113 TYR A N 1
ATOM 871 C CA . TYR A 1 113 ? 8.449 -1.066 -13.873 1.00 98.56 113 TYR A CA 1
ATOM 872 C C . TYR A 1 113 ? 9.143 -0.639 -12.579 1.00 98.56 113 TYR A C 1
ATOM 874 O O . TYR A 1 113 ? 9.402 -1.464 -11.700 1.00 98.56 113 TYR A O 1
ATOM 882 N N . LYS A 1 114 ? 9.444 0.654 -12.467 1.00 98.19 114 LYS A N 1
ATOM 883 C CA . LYS A 1 114 ? 9.936 1.278 -11.240 1.00 98.19 114 LYS A CA 1
ATOM 884 C C . LYS A 1 114 ? 8.892 1.188 -10.105 1.00 98.19 114 LYS A C 1
ATOM 886 O O . LYS A 1 114 ? 7.723 0.895 -10.361 1.00 98.19 114 LYS A O 1
ATOM 891 N N . GLY A 1 115 ? 9.304 1.407 -8.865 1.00 98.19 115 GLY A N 1
ATOM 892 C CA . GLY A 1 115 ? 8.507 1.295 -7.644 1.00 98.19 115 GLY A CA 1
ATOM 893 C C . GLY A 1 115 ? 7.252 2.165 -7.645 1.00 98.19 115 GLY A C 1
ATOM 894 O O . GLY A 1 115 ? 7.333 3.386 -7.817 1.00 98.19 115 GLY A O 1
ATOM 895 N N . ARG A 1 116 ? 6.083 1.539 -7.441 1.00 98.56 116 ARG A N 1
ATOM 896 C CA . ARG A 1 116 ? 4.786 2.230 -7.316 1.00 98.56 116 ARG A CA 1
ATOM 897 C C . ARG A 1 116 ? 3.884 1.671 -6.223 1.00 98.56 116 ARG A C 1
ATOM 899 O O . ARG A 1 116 ? 4.033 0.540 -5.763 1.00 98.56 116 ARG A O 1
ATOM 906 N N . GLY A 1 117 ? 2.926 2.496 -5.825 1.00 98.19 117 GLY A N 1
ATOM 907 C CA . GLY A 1 117 ? 1.944 2.228 -4.792 1.00 98.19 117 GLY A CA 1
ATOM 908 C C . GLY A 1 117 ? 2.511 2.331 -3.370 1.00 98.19 117 GLY A C 1
ATOM 909 O O . GLY A 1 117 ? 3.709 2.551 -3.165 1.00 98.19 117 GLY A O 1
ATOM 910 N N . PRO A 1 118 ? 1.652 2.149 -2.354 1.00 97.88 118 PRO A N 1
ATOM 911 C CA . PRO A 1 118 ? 2.030 2.250 -0.951 1.00 97.88 118 PRO A CA 1
ATOM 912 C C . PRO A 1 118 ? 3.065 1.216 -0.489 1.00 97.88 118 PRO A C 1
ATOM 914 O O . PRO A 1 118 ? 3.690 1.443 0.537 1.00 97.88 118 PRO A O 1
ATOM 917 N N . ILE A 1 119 ? 3.219 0.091 -1.200 1.00 96.69 119 ILE A N 1
ATOM 918 C CA . ILE A 1 119 ? 4.185 -0.981 -0.884 1.00 96.69 119 ILE A CA 1
ATOM 919 C C . ILE A 1 119 ? 5.369 -1.031 -1.866 1.00 96.69 119 ILE A C 1
ATOM 921 O O . ILE A 1 119 ? 6.219 -1.905 -1.743 1.00 96.69 119 ILE A O 1
ATOM 925 N N . GLN A 1 120 ? 5.421 -0.114 -2.841 1.00 96.69 120 GLN A N 1
ATOM 926 C CA . GLN A 1 120 ? 6.488 -0.031 -3.845 1.00 96.69 120 GLN A CA 1
ATOM 927 C C . GLN A 1 120 ? 6.693 -1.344 -4.625 1.00 96.69 120 GLN A C 1
ATOM 929 O O . GLN A 1 120 ? 7.768 -1.942 -4.595 1.00 96.69 120 GLN A O 1
ATOM 934 N N . ILE A 1 121 ? 5.661 -1.808 -5.347 1.00 97.81 121 ILE A N 1
ATOM 935 C CA . ILE A 1 121 ? 5.841 -2.935 -6.275 1.00 97.81 121 ILE A CA 1
ATOM 936 C C . ILE A 1 121 ? 6.802 -2.530 -7.402 1.00 97.81 121 ILE A C 1
ATOM 938 O O . ILE A 1 121 ? 6.654 -1.465 -8.002 1.00 97.81 121 ILE A O 1
ATOM 942 N N . THR A 1 122 ? 7.778 -3.390 -7.694 1.00 98.19 122 THR A N 1
ATOM 943 C CA . THR A 1 122 ? 8.863 -3.108 -8.649 1.00 98.19 122 THR A CA 1
ATOM 944 C C . THR A 1 122 ? 9.140 -4.333 -9.509 1.00 98.19 122 THR A C 1
ATOM 946 O O . THR A 1 122 ? 9.162 -5.453 -9.001 1.00 98.19 122 THR A O 1
ATOM 949 N N . GLY A 1 123 ? 9.408 -4.134 -10.797 1.00 98.44 123 GLY A N 1
ATOM 950 C CA . GLY A 1 123 ? 9.775 -5.196 -11.732 1.00 98.44 123 GLY A CA 1
ATOM 951 C C . GLY A 1 123 ? 8.601 -5.787 -12.504 1.00 98.44 123 GLY A C 1
ATOM 952 O O . GLY A 1 123 ? 7.541 -6.049 -11.933 1.00 98.44 123 GLY A O 1
ATOM 953 N N . ARG A 1 124 ? 8.807 -6.044 -13.800 1.00 98.69 124 ARG A N 1
ATOM 954 C CA . ARG A 1 124 ? 7.801 -6.564 -14.740 1.00 98.69 124 ARG A CA 1
ATOM 955 C C . ARG A 1 124 ? 7.024 -7.758 -14.185 1.00 98.69 124 ARG A C 1
ATOM 957 O O . ARG A 1 124 ? 5.804 -7.797 -14.308 1.00 98.69 124 ARG A O 1
ATOM 964 N N . THR A 1 125 ? 7.711 -8.708 -13.545 1.00 98.50 125 THR A N 1
ATOM 965 C CA . THR A 1 125 ? 7.066 -9.902 -12.972 1.00 98.50 125 THR A CA 1
ATOM 966 C C . THR A 1 125 ? 6.031 -9.539 -11.909 1.00 98.50 125 THR A C 1
ATOM 968 O O . THR A 1 125 ? 4.946 -10.111 -11.900 1.00 98.50 125 THR A O 1
ATOM 971 N N . ASN A 1 126 ? 6.333 -8.573 -11.036 1.00 98.44 126 ASN A N 1
ATOM 972 C CA . ASN A 1 126 ? 5.408 -8.159 -9.981 1.00 98.44 126 ASN A CA 1
ATOM 973 C C . ASN A 1 126 ? 4.219 -7.379 -10.545 1.00 98.44 126 ASN A C 1
ATOM 975 O O . ASN A 1 126 ? 3.099 -7.594 -10.096 1.00 98.44 126 ASN A O 1
ATOM 979 N N . TYR A 1 127 ? 4.442 -6.523 -11.545 1.00 98.75 127 TYR A N 1
ATOM 980 C CA . TYR A 1 127 ? 3.355 -5.817 -12.229 1.00 98.75 127 TYR A CA 1
ATOM 981 C C . TYR A 1 127 ? 2.395 -6.785 -12.920 1.00 98.75 127 TYR A C 1
ATOM 983 O O . TYR A 1 127 ? 1.188 -6.669 -12.732 1.00 98.75 127 TYR A O 1
ATOM 991 N N . ARG A 1 128 ? 2.919 -7.781 -13.645 1.00 98.75 128 ARG A N 1
ATOM 992 C CA . ARG A 1 128 ? 2.104 -8.838 -14.256 1.00 98.75 128 ARG A CA 1
ATOM 993 C C . ARG A 1 128 ? 1.297 -9.606 -13.209 1.00 98.75 128 ARG A C 1
ATOM 995 O O . ARG A 1 128 ? 0.081 -9.676 -13.317 1.00 98.75 128 ARG A O 1
ATOM 1002 N N . ALA A 1 129 ? 1.960 -10.122 -12.174 1.00 98.75 129 ALA A N 1
ATOM 1003 C CA . ALA A 1 129 ? 1.308 -10.946 -11.157 1.00 98.75 129 ALA A CA 1
ATOM 1004 C C . ALA A 1 129 ? 0.255 -10.172 -10.342 1.00 98.75 129 ALA A C 1
ATOM 1006 O O . ALA A 1 129 ? -0.787 -10.724 -9.991 1.00 98.75 129 ALA A O 1
ATOM 1007 N N . ALA A 1 130 ? 0.510 -8.893 -10.044 1.00 98.56 130 ALA A N 1
ATOM 1008 C CA . ALA A 1 130 ? -0.479 -8.024 -9.414 1.00 98.56 130 ALA A CA 1
ATOM 1009 C C . ALA A 1 130 ? -1.658 -7.754 -10.356 1.00 98.56 130 ALA A C 1
ATOM 1011 O O . ALA A 1 130 ? -2.803 -7.791 -9.919 1.00 98.56 130 ALA A O 1
ATOM 1012 N N . GLY A 1 131 ? -1.381 -7.511 -11.638 1.00 98.62 131 GLY A N 1
ATOM 1013 C CA . GLY A 1 131 ? -2.403 -7.289 -12.652 1.00 98.62 131 GLY A CA 1
ATOM 1014 C C . GLY A 1 131 ? -3.343 -8.480 -12.818 1.00 98.62 131 GLY A C 1
ATOM 1015 O O . GLY A 1 131 ? -4.553 -8.323 -12.701 1.00 98.62 131 GLY A O 1
ATOM 1016 N N . GLU A 1 132 ? -2.789 -9.683 -12.977 1.00 98.62 132 GLU A N 1
ATOM 1017 C CA . GLU A 1 132 ? -3.554 -10.934 -13.068 1.00 98.62 132 GLU A CA 1
ATOM 1018 C C . GLU A 1 132 ? -4.441 -11.161 -11.835 1.00 98.62 132 GLU A C 1
ATOM 1020 O O . GLU A 1 132 ? -5.605 -11.527 -11.962 1.00 98.62 132 GLU A O 1
ATOM 1025 N N . ALA A 1 133 ? -3.917 -10.911 -10.632 1.00 98.12 133 ALA A N 1
ATOM 1026 C CA 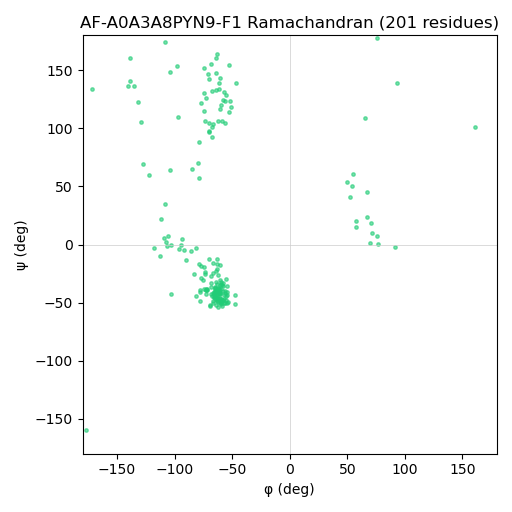. ALA A 1 133 ? -4.665 -11.123 -9.395 1.00 98.12 133 ALA A CA 1
ATOM 1027 C C . ALA A 1 133 ? -5.765 -10.078 -9.142 1.00 98.12 133 ALA A C 1
ATOM 1029 O O . ALA A 1 133 ? -6.694 -10.349 -8.383 1.00 98.12 133 ALA A O 1
ATOM 1030 N N . LEU A 1 134 ? -5.639 -8.883 -9.724 1.00 97.88 134 LEU A N 1
ATOM 1031 C CA . LEU A 1 134 ? -6.573 -7.768 -9.540 1.00 97.88 134 LEU A CA 1
ATOM 1032 C C . LEU A 1 134 ? -7.515 -7.561 -10.732 1.00 97.88 134 LEU A C 1
ATOM 1034 O O . LEU A 1 134 ? -8.345 -6.649 -10.669 1.00 97.88 134 LEU A O 1
ATOM 1038 N N . ASP A 1 135 ? -7.371 -8.384 -11.775 1.00 98.00 135 ASP A N 1
ATOM 1039 C CA . ASP A 1 135 ? -8.026 -8.247 -13.080 1.00 98.00 135 ASP A CA 1
ATOM 1040 C C . ASP A 1 135 ? -7.777 -6.863 -13.717 1.00 98.00 135 ASP A C 1
ATOM 1042 O O . ASP A 1 135 ? -8.687 -6.125 -14.093 1.00 98.00 135 ASP A O 1
ATOM 1046 N N . LEU A 1 136 ? -6.501 -6.463 -13.764 1.00 97.94 136 LEU A N 1
ATOM 1047 C CA . LEU A 1 136 ? -6.029 -5.183 -14.299 1.00 97.94 136 LEU A CA 1
ATOM 1048 C C . LEU A 1 136 ? -4.804 -5.390 -15.196 1.00 97.94 136 LEU A C 1
ATOM 1050 O O . LEU A 1 136 ? -3.851 -6.063 -14.814 1.00 97.94 136 LEU A O 1
ATOM 1054 N N . ASP A 1 137 ? -4.747 -4.726 -16.350 1.00 98.25 137 ASP A N 1
ATOM 1055 C CA . ASP A 1 137 ? -3.569 -4.783 -17.228 1.00 98.25 137 ASP A CA 1
ATOM 1056 C C . ASP A 1 137 ? -2.436 -3.855 -16.745 1.00 98.25 137 ASP A C 1
ATOM 1058 O O . ASP A 1 137 ? -2.141 -2.812 -17.341 1.00 98.25 137 ASP A O 1
ATOM 1062 N N . LEU A 1 138 ? -1.811 -4.226 -15.625 1.00 98.69 138 LEU A N 1
ATOM 1063 C CA . LEU A 1 138 ? -0.712 -3.474 -15.011 1.00 98.69 138 LEU A CA 1
ATOM 1064 C C . LEU A 1 138 ? 0.639 -3.696 -15.700 1.00 98.69 138 LEU A C 1
ATOM 1066 O O . LEU A 1 138 ? 1.549 -2.891 -15.511 1.00 98.69 138 LEU A O 1
ATOM 1070 N N . GLU A 1 139 ? 0.803 -4.745 -16.510 1.00 98.44 139 GLU A N 1
ATOM 1071 C CA . GLU A 1 139 ? 2.032 -4.909 -17.294 1.00 98.44 139 GLU A CA 1
ATOM 1072 C C . GLU A 1 139 ? 2.082 -3.901 -18.453 1.00 98.44 139 GLU A C 1
ATOM 1074 O O . GLU A 1 139 ? 3.114 -3.255 -18.691 1.00 98.44 139 GLU A O 1
ATOM 1079 N N . ASN A 1 140 ? 0.964 -3.696 -19.155 1.00 98.38 140 ASN A N 1
ATOM 1080 C CA . ASN A 1 140 ? 0.926 -2.693 -20.216 1.00 98.38 140 ASN A CA 1
ATOM 1081 C C . ASN A 1 140 ? 0.672 -1.278 -19.693 1.00 98.38 140 ASN A C 1
ATOM 1083 O O . ASN A 1 140 ? 1.160 -0.329 -20.305 1.00 98.38 140 ASN A O 1
ATOM 1087 N N . ASN A 1 141 ? 0.021 -1.128 -18.534 1.00 98.44 141 ASN A N 1
ATOM 1088 C CA . ASN A 1 141 ? -0.290 0.172 -17.931 1.00 98.44 141 ASN A CA 1
ATOM 1089 C C . ASN A 1 141 ? 0.293 0.315 -16.509 1.00 98.44 141 ASN A C 1
ATOM 1091 O O . ASN A 1 141 ? -0.454 0.533 -15.552 1.00 98.44 141 ASN A O 1
ATOM 1095 N N . PRO A 1 142 ? 1.624 0.225 -16.326 1.00 98.44 142 PRO A N 1
ATOM 1096 C CA . PRO A 1 142 ? 2.231 0.161 -14.996 1.00 98.44 142 PRO A CA 1
ATOM 1097 C C . PRO A 1 142 ? 2.055 1.447 -14.180 1.00 98.44 142 PRO A C 1
ATOM 1099 O O . PRO A 1 142 ? 2.050 1.405 -12.954 1.00 98.44 142 PRO A O 1
ATOM 1102 N N . THR A 1 143 ? 1.858 2.601 -14.819 1.00 98.38 143 THR A N 1
ATOM 1103 C CA . THR A 1 143 ? 1.627 3.870 -14.108 1.00 98.38 143 THR A CA 1
ATOM 1104 C C . THR A 1 143 ? 0.358 3.852 -13.262 1.00 98.38 143 THR A C 1
ATOM 1106 O O . THR A 1 143 ? 0.337 4.508 -12.224 1.00 98.38 143 THR A O 1
ATOM 1109 N N . ARG A 1 144 ? -0.643 3.031 -13.623 1.00 98.50 144 ARG A N 1
ATOM 1110 C CA . ARG A 1 144 ? -1.869 2.844 -12.831 1.00 98.50 144 ARG A CA 1
ATOM 1111 C C . ARG A 1 144 ? -1.575 2.426 -11.394 1.00 98.50 144 ARG A C 1
ATOM 1113 O O . ARG A 1 144 ? -2.312 2.802 -10.500 1.00 98.50 144 ARG A O 1
ATOM 1120 N N . ALA A 1 145 ? -0.479 1.710 -11.129 1.00 98.56 145 ALA A N 1
ATOM 1121 C CA . ALA A 1 145 ? -0.110 1.318 -9.765 1.00 98.56 145 ALA A CA 1
ATOM 1122 C C . ALA A 1 145 ? 0.204 2.507 -8.829 1.00 98.56 145 ALA A C 1
ATOM 1124 O O . ALA A 1 145 ? 0.307 2.310 -7.618 1.00 98.56 145 ALA A O 1
ATOM 1125 N N . ALA A 1 146 ? 0.370 3.724 -9.363 1.00 98.25 146 ALA A N 1
ATOM 1126 C CA . ALA A 1 146 ? 0.507 4.947 -8.573 1.00 98.25 146 ALA A CA 1
ATOM 1127 C C . ALA A 1 146 ? -0.837 5.643 -8.277 1.00 98.25 146 ALA A C 1
ATOM 1129 O O . ALA A 1 146 ? -0.881 6.520 -7.408 1.00 98.25 146 ALA A O 1
ATOM 1130 N N . ASP A 1 147 ? -1.922 5.258 -8.954 1.00 98.44 147 ASP A N 1
ATOM 1131 C CA . ASP A 1 147 ? -3.257 5.792 -8.686 1.00 98.44 147 ASP A CA 1
ATOM 1132 C C . ASP A 1 147 ? -3.755 5.283 -7.324 1.00 98.44 147 ASP A C 1
ATOM 1134 O O . ASP A 1 147 ? -3.482 4.134 -6.973 1.00 98.44 147 ASP A O 1
ATOM 1138 N N . PRO A 1 148 ? -4.471 6.088 -6.519 1.00 98.25 148 PRO A N 1
ATOM 1139 C CA . PRO A 1 148 ? -4.918 5.663 -5.192 1.00 98.25 148 PRO A CA 1
ATOM 1140 C C . PRO A 1 148 ? -5.727 4.360 -5.158 1.00 98.25 148 PRO A C 1
ATOM 1142 O O . PRO A 1 148 ? -5.475 3.513 -4.300 1.00 98.25 148 PRO A O 1
ATOM 1145 N N . ASP A 1 149 ? -6.672 4.183 -6.083 1.00 97.94 149 ASP A N 1
ATOM 1146 C CA . ASP A 1 149 ? -7.547 3.009 -6.166 1.00 97.94 149 ASP A CA 1
ATOM 1147 C C . ASP A 1 149 ? -6.748 1.721 -6.416 1.00 97.94 149 ASP A C 1
ATOM 1149 O O . ASP A 1 149 ? -6.873 0.740 -5.682 1.00 97.94 149 ASP A O 1
ATOM 1153 N N . VAL A 1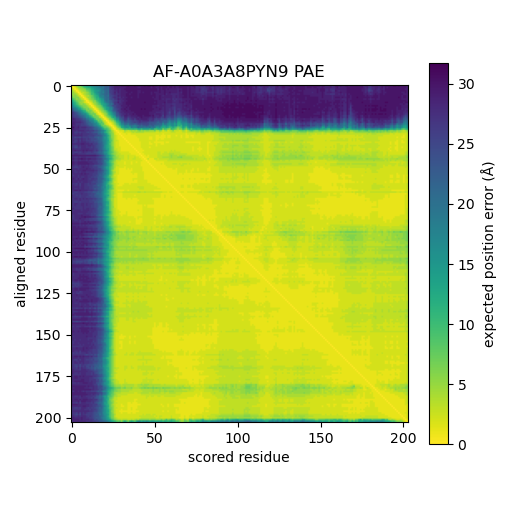 150 ? -5.862 1.735 -7.410 1.00 98.69 150 VAL A N 1
ATOM 1154 C CA . VAL A 1 150 ? -5.044 0.580 -7.788 1.00 98.69 150 VAL A CA 1
ATOM 1155 C C . VAL A 1 150 ? -3.877 0.397 -6.822 1.00 98.69 150 VAL A C 1
ATOM 1157 O O . VAL A 1 150 ? -3.583 -0.725 -6.414 1.00 98.69 150 VAL A O 1
ATOM 1160 N N . GLY A 1 151 ? -3.226 1.479 -6.403 1.00 98.62 151 GLY A N 1
ATOM 1161 C CA . GLY A 1 151 ? -2.093 1.466 -5.486 1.00 98.62 151 GLY A CA 1
ATOM 1162 C C . GLY A 1 151 ? -2.424 0.729 -4.192 1.00 98.62 151 GLY A C 1
ATOM 1163 O O . GLY A 1 151 ? -1.712 -0.206 -3.818 1.00 98.62 151 GLY A O 1
ATOM 1164 N N . PHE A 1 152 ? -3.538 1.056 -3.532 1.00 98.81 152 PHE A N 1
ATOM 1165 C CA . PHE A 1 152 ? -3.939 0.320 -2.330 1.00 98.81 152 PHE A CA 1
ATOM 1166 C C . PHE A 1 152 ? -4.278 -1.148 -2.614 1.00 98.81 152 PHE A C 1
ATOM 1168 O O . PHE A 1 152 ? -3.848 -2.012 -1.846 1.00 98.81 152 PHE A O 1
ATOM 1175 N N . ARG A 1 153 ? -4.942 -1.462 -3.734 1.00 98.81 153 ARG A N 1
ATOM 1176 C CA . ARG A 1 153 ? -5.217 -2.856 -4.133 1.00 98.81 153 ARG A CA 1
ATOM 1177 C C . ARG A 1 153 ? -3.927 -3.650 -4.370 1.00 98.81 153 ARG A C 1
ATOM 1179 O O . ARG A 1 153 ? -3.823 -4.784 -3.908 1.00 98.81 153 ARG A O 1
ATOM 1186 N N . THR A 1 154 ? -2.893 -3.055 -4.972 1.00 98.81 154 THR A N 1
ATOM 1187 C CA . THR A 1 154 ? -1.572 -3.707 -5.104 1.00 98.81 154 THR A CA 1
ATOM 1188 C C . THR A 1 154 ? -0.892 -3.946 -3.754 1.00 98.81 154 THR A C 1
ATOM 1190 O O . THR A 1 154 ? -0.290 -5.000 -3.550 1.00 98.81 154 THR A O 1
ATOM 1193 N N . ALA A 1 155 ? -1.028 -3.026 -2.793 1.00 98.75 155 ALA A N 1
ATOM 1194 C CA . ALA A 1 155 ? -0.503 -3.221 -1.441 1.00 98.75 155 ALA A CA 1
ATOM 1195 C C . ALA A 1 155 ? -1.212 -4.373 -0.710 1.00 98.75 155 ALA A C 1
ATOM 1197 O O . ALA A 1 155 ? -0.565 -5.199 -0.061 1.00 98.75 155 ALA A O 1
ATOM 1198 N N . VAL A 1 156 ? -2.532 -4.469 -0.866 1.00 98.81 156 VAL A N 1
ATOM 1199 C CA . VAL A 1 156 ? -3.353 -5.568 -0.344 1.00 98.81 156 VAL A CA 1
ATOM 1200 C C . VAL A 1 156 ? -3.002 -6.900 -1.012 1.00 98.81 156 VAL A C 1
ATOM 1202 O O . VAL A 1 156 ? -2.816 -7.901 -0.322 1.00 98.81 156 VAL A O 1
ATOM 1205 N N . TRP A 1 157 ? -2.833 -6.927 -2.335 1.00 98.69 157 TRP A N 1
ATOM 1206 C CA . TRP A 1 157 ? -2.366 -8.110 -3.063 1.00 98.69 157 TRP A CA 1
ATOM 1207 C C . TRP A 1 157 ? -1.005 -8.594 -2.548 1.00 98.69 157 TRP A C 1
ATOM 1209 O O . TRP A 1 157 ? -0.820 -9.781 -2.261 1.00 98.69 157 TRP A O 1
ATOM 1219 N N . PHE A 1 158 ? -0.051 -7.679 -2.363 1.00 98.56 158 PHE A N 1
ATOM 1220 C CA . PHE A 1 158 ? 1.270 -8.019 -1.838 1.00 98.56 158 PHE A CA 1
ATOM 1221 C C . PHE A 1 158 ? 1.171 -8.627 -0.432 1.00 98.56 158 PHE A C 1
ATOM 1223 O O . PHE A 1 158 ? 1.853 -9.610 -0.121 1.00 98.56 158 PHE A O 1
ATOM 1230 N N . TRP A 1 159 ? 0.304 -8.055 0.406 1.00 98.69 159 TRP A N 1
ATOM 1231 C CA . TRP A 1 159 ? 0.034 -8.520 1.762 1.00 98.69 159 TRP A CA 1
ATOM 1232 C C . TRP A 1 159 ? -0.580 -9.926 1.787 1.00 98.69 159 TRP A C 1
ATOM 1234 O O . TRP A 1 159 ? -0.101 -10.815 2.501 1.00 98.69 159 TRP A O 1
ATOM 1244 N N . ASN A 1 160 ? -1.604 -10.155 0.966 1.00 98.38 160 ASN A N 1
ATOM 1245 C CA . ASN A 1 160 ? -2.337 -11.418 0.913 1.00 98.38 160 ASN A CA 1
ATOM 1246 C C . ASN A 1 160 ? -1.538 -12.544 0.253 1.00 98.38 160 ASN A C 1
ATOM 1248 O O . ASN A 1 160 ? -1.525 -13.657 0.778 1.00 98.38 160 ASN A O 1
ATOM 1252 N N . SER A 1 161 ? -0.783 -12.259 -0.813 1.00 97.75 161 SER A N 1
ATOM 1253 C CA . SER A 1 161 ? 0.102 -13.243 -1.466 1.00 97.75 161 SER A CA 1
ATOM 1254 C C . SER A 1 161 ? 1.188 -13.798 -0.531 1.00 97.75 161 SER A C 1
ATOM 1256 O O . SER A 1 161 ? 1.749 -14.860 -0.788 1.00 97.75 161 SER A O 1
ATOM 1258 N N . ARG A 1 162 ? 1.460 -13.115 0.589 1.00 97.44 162 ARG A N 1
ATOM 1259 C CA . ARG A 1 162 ? 2.399 -13.535 1.647 1.00 97.44 162 ARG A CA 1
ATOM 1260 C C . ARG A 1 162 ? 1.712 -14.029 2.923 1.00 97.44 162 ARG A C 1
ATOM 1262 O O . ARG A 1 162 ? 2.395 -14.284 3.915 1.00 97.44 162 ARG A O 1
ATOM 1269 N N . ASN A 1 163 ? 0.384 -14.174 2.908 1.00 97.56 163 ASN A N 1
ATOM 1270 C CA . ASN A 1 163 ? -0.437 -14.619 4.037 1.00 97.56 163 ASN A CA 1
ATOM 1271 C C . ASN A 1 163 ? -0.189 -13.810 5.330 1.00 97.56 163 ASN A C 1
ATOM 1273 O O . ASN A 1 163 ? -0.093 -14.361 6.430 1.00 97.56 163 ASN A O 1
ATOM 1277 N N . LEU A 1 164 ? -0.036 -12.487 5.207 1.00 98.62 164 LEU A N 1
ATOM 1278 C CA . LEU A 1 164 ? 0.369 -11.640 6.334 1.00 98.62 164 LEU A CA 1
ATOM 1279 C C . LEU A 1 164 ? -0.751 -11.407 7.360 1.00 98.62 164 LEU A C 1
ATOM 1281 O O . LEU A 1 164 ? -0.447 -11.154 8.525 1.00 98.62 164 LEU A O 1
ATOM 1285 N N . ASN A 1 165 ? -2.021 -11.615 6.990 1.00 98.56 165 ASN A N 1
ATOM 1286 C CA . ASN A 1 165 ? -3.143 -11.622 7.938 1.00 98.56 165 ASN A CA 1
ATOM 1287 C C . ASN A 1 165 ? -2.920 -12.625 9.080 1.00 98.56 165 ASN A C 1
ATOM 1289 O O . ASN A 1 165 ? -3.070 -12.263 10.243 1.00 98.56 165 ASN A O 1
ATOM 1293 N N . LYS A 1 166 ? -2.447 -13.842 8.772 1.00 98.19 166 LYS A N 1
ATOM 1294 C CA . LYS A 1 166 ? -2.152 -14.873 9.782 1.00 98.19 166 LYS A CA 1
ATOM 1295 C C . LYS A 1 166 ? -1.130 -14.407 10.823 1.00 98.19 166 LYS A C 1
ATOM 1297 O O . LYS A 1 166 ? -1.210 -14.802 11.983 1.00 98.19 166 LYS A O 1
ATOM 1302 N N . HIS A 1 167 ? -0.153 -13.604 10.409 1.00 98.56 167 HIS A N 1
ATOM 1303 C CA . HIS A 1 167 ? 0.855 -13.049 11.310 1.00 98.56 167 HIS A CA 1
ATOM 1304 C C . HIS A 1 167 ? 0.300 -11.868 12.111 1.00 98.56 167 HIS A C 1
ATOM 1306 O O . HIS A 1 167 ? 0.571 -11.758 13.306 1.00 98.56 167 HIS A O 1
ATOM 1312 N N . ALA A 1 168 ? -0.515 -11.016 11.485 1.00 98.38 168 ALA A N 1
ATOM 1313 C CA . ALA A 1 168 ? -1.150 -9.888 12.158 1.00 98.38 168 ALA A CA 1
ATOM 1314 C C . ALA A 1 168 ? -2.128 -10.344 13.249 1.00 98.38 168 ALA A C 1
ATOM 1316 O O . ALA A 1 168 ? -2.107 -9.797 14.350 1.00 98.38 168 ALA A O 1
ATOM 1317 N N . ASP A 1 169 ? -2.903 -11.400 12.992 1.00 97.94 169 ASP A N 1
ATOM 1318 C CA . ASP A 1 169 ? -3.833 -11.985 13.968 1.00 97.94 169 ASP A CA 1
ATOM 1319 C C . ASP A 1 169 ? -3.112 -12.451 15.241 1.00 97.94 169 ASP A C 1
ATOM 1321 O O . ASP A 1 169 ? -3.619 -12.300 16.351 1.00 97.94 169 ASP A O 1
ATOM 1325 N N . LYS A 1 170 ? -1.882 -12.949 15.090 1.00 97.88 170 LYS A N 1
ATOM 1326 C CA . LYS A 1 170 ? -1.019 -13.382 16.196 1.00 97.88 170 LYS A CA 1
ATOM 1327 C C . LYS A 1 170 ? -0.191 -12.255 16.820 1.00 97.88 170 LYS A C 1
ATOM 1329 O O . LYS A 1 170 ? 0.508 -12.489 17.799 1.00 97.88 170 LYS A O 1
ATOM 1334 N N . GLY A 1 171 ? -0.225 -11.048 16.253 1.00 97.50 171 GLY A N 1
ATOM 1335 C CA . GLY A 1 171 ? 0.627 -9.934 16.674 1.00 97.50 171 GLY A CA 1
ATOM 1336 C C . GLY A 1 171 ? 2.112 -10.094 16.317 1.00 97.50 171 GLY A C 1
ATOM 1337 O O . GLY A 1 171 ? 2.950 -9.396 16.882 1.00 97.50 171 GLY A O 1
ATOM 1338 N N . GLU A 1 172 ? 2.459 -10.974 15.374 1.00 98.19 172 GLU A N 1
ATOM 1339 C CA . GLU A 1 172 ? 3.838 -11.276 14.956 1.00 98.19 172 GLU A CA 1
ATOM 1340 C C . GLU A 1 172 ? 4.405 -10.190 14.010 1.00 98.19 172 GLU A C 1
ATOM 1342 O O . GLU A 1 172 ? 4.806 -10.458 12.876 1.00 98.19 172 GLU A O 1
ATOM 1347 N N . PHE A 1 173 ? 4.432 -8.930 14.452 1.00 98.44 173 PHE A N 1
ATOM 1348 C CA . PHE A 1 173 ? 4.759 -7.780 13.595 1.00 98.44 173 PHE A CA 1
ATOM 1349 C C . PHE A 1 173 ? 6.197 -7.788 13.043 1.00 98.44 173 PHE A C 1
ATOM 1351 O O . PHE A 1 173 ? 6.437 -7.392 11.899 1.00 98.44 173 PHE A O 1
ATOM 1358 N N . ASP A 1 174 ? 7.156 -8.326 13.796 1.00 98.06 174 ASP A N 1
ATOM 1359 C CA . ASP A 1 174 ? 8.535 -8.504 13.323 1.00 98.06 174 ASP A CA 1
ATOM 1360 C C . ASP A 1 174 ? 8.607 -9.498 12.155 1.00 98.06 174 ASP A C 1
ATOM 1362 O O . ASP A 1 174 ? 9.337 -9.290 11.181 1.00 98.06 174 ASP A O 1
ATOM 1366 N N .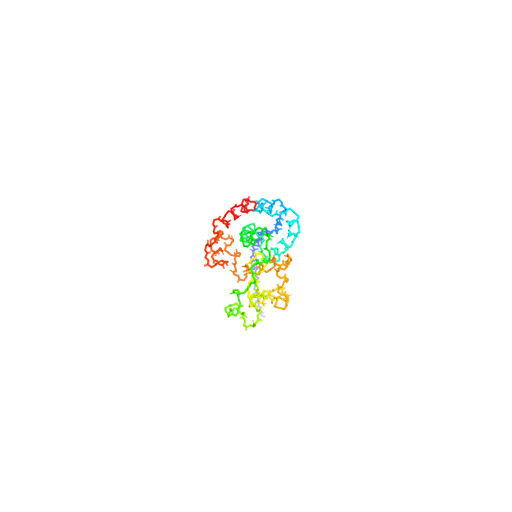 ALA A 1 175 ? 7.785 -10.549 12.204 1.00 98.00 175 ALA A N 1
ATOM 1367 C CA . ALA A 1 175 ? 7.689 -11.544 11.145 1.00 98.00 175 ALA A CA 1
ATOM 1368 C C . ALA A 1 175 ? 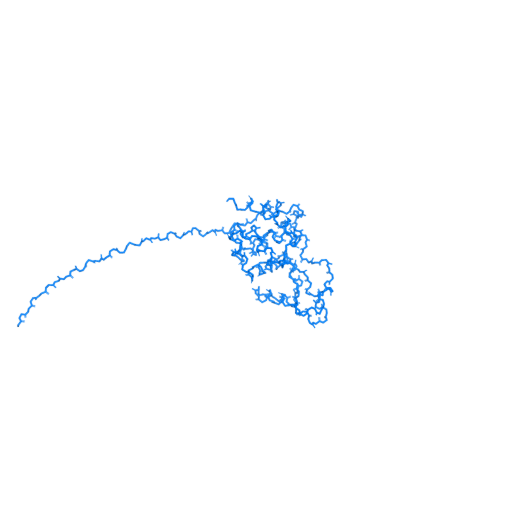7.070 -10.959 9.863 1.00 98.00 175 ALA A C 1
ATOM 1370 O O . ALA A 1 175 ? 7.457 -11.365 8.763 1.00 98.00 175 ALA A O 1
ATOM 1371 N N . ILE A 1 176 ? 6.142 -10.005 10.004 1.00 98.50 176 ILE A N 1
ATOM 1372 C CA . ILE A 1 176 ? 5.571 -9.219 8.900 1.00 98.50 176 ILE A CA 1
ATOM 1373 C C . ILE A 1 176 ? 6.651 -8.319 8.295 1.00 98.50 176 ILE A C 1
ATOM 1375 O O . ILE A 1 176 ? 6.888 -8.376 7.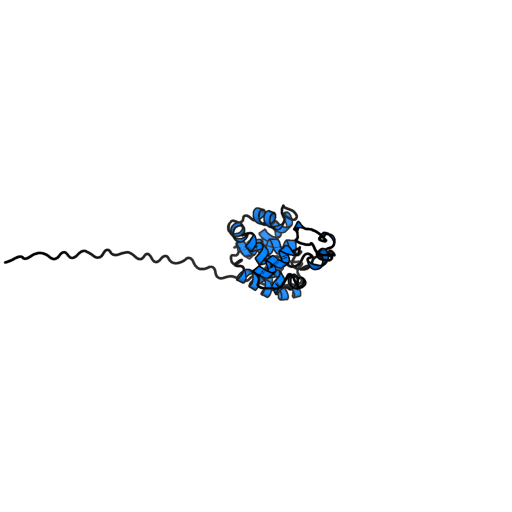090 1.00 98.50 176 ILE A O 1
ATOM 1379 N N . THR A 1 177 ? 7.368 -7.559 9.129 1.00 98.00 177 THR A N 1
ATOM 1380 C CA . THR A 1 177 ? 8.439 -6.648 8.690 1.00 98.00 177 THR A CA 1
ATOM 1381 C C . THR A 1 177 ? 9.497 -7.379 7.867 1.00 98.00 177 THR A C 1
ATOM 1383 O O . THR A 1 177 ? 9.822 -6.958 6.757 1.00 98.00 177 THR A O 1
ATOM 1386 N N . ARG A 1 178 ? 9.976 -8.530 8.354 1.00 97.38 178 ARG A N 1
ATOM 1387 C CA . ARG A 1 178 ? 10.971 -9.334 7.635 1.00 97.38 178 ARG A CA 1
ATOM 1388 C C . ARG A 1 178 ? 10.455 -9.859 6.289 1.00 97.38 178 ARG A C 1
ATOM 1390 O O . ARG A 1 178 ? 11.240 -9.965 5.354 1.00 97.38 178 ARG A O 1
ATOM 1397 N N . ARG A 1 179 ? 9.164 -10.190 6.170 1.00 96.81 17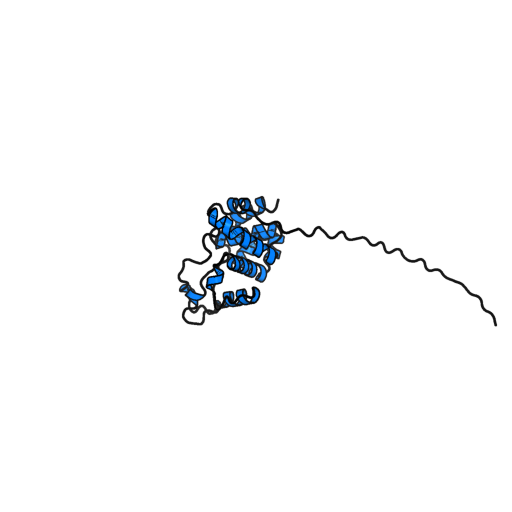9 ARG A N 1
ATOM 1398 C CA . ARG A 1 179 ? 8.560 -10.687 4.915 1.00 96.81 179 ARG A CA 1
ATOM 1399 C C . ARG A 1 179 ? 8.341 -9.594 3.874 1.00 96.81 179 ARG A C 1
ATOM 1401 O O . ARG A 1 179 ? 8.383 -9.895 2.686 1.00 96.81 179 ARG A O 1
ATOM 1408 N N . ILE A 1 180 ? 8.094 -8.363 4.314 1.00 94.69 180 ILE A N 1
ATOM 1409 C CA . ILE A 1 180 ? 7.928 -7.215 3.418 1.00 94.69 180 ILE A CA 1
ATOM 1410 C C . ILE A 1 180 ? 9.291 -6.733 2.919 1.00 94.69 180 ILE A C 1
ATOM 1412 O O . ILE A 1 180 ? 9.488 -6.584 1.720 1.00 94.69 180 ILE A O 1
ATOM 1416 N N . ASN A 1 181 ? 10.249 -6.555 3.827 1.00 92.44 181 ASN A N 1
ATOM 1417 C CA . ASN A 1 181 ? 11.497 -5.847 3.543 1.00 92.44 181 ASN A CA 1
ATOM 1418 C C . ASN A 1 181 ? 12.730 -6.775 3.415 1.00 92.44 181 ASN A C 1
ATOM 1420 O O . ASN A 1 181 ? 13.850 -6.314 3.224 1.00 92.44 181 ASN A O 1
ATOM 1424 N N . GLY A 1 182 ? 12.574 -8.091 3.593 1.00 90.62 182 GLY A N 1
ATOM 1425 C CA . GLY A 1 182 ? 13.694 -9.048 3.602 1.00 90.62 182 GLY A CA 1
ATOM 1426 C C . GLY A 1 182 ? 14.619 -8.936 4.827 1.00 90.62 182 GLY A C 1
ATOM 1427 O O . GLY A 1 182 ? 15.581 -9.691 4.953 1.00 90.62 182 GLY A O 1
ATOM 1428 N N . GLY A 1 183 ? 14.318 -8.026 5.756 1.00 94.06 183 GLY A N 1
ATOM 1429 C CA . GLY A 1 183 ? 15.114 -7.701 6.936 1.00 94.06 183 GLY A CA 1
ATOM 1430 C C . GLY A 1 183 ? 14.416 -6.656 7.809 1.00 94.06 183 GLY A C 1
ATOM 1431 O O . GLY A 1 183 ? 13.208 -6.455 7.697 1.00 94.06 183 GLY A O 1
ATOM 1432 N N . TYR A 1 184 ? 15.169 -5.958 8.661 1.00 94.94 184 TYR A N 1
ATOM 1433 C CA . TYR A 1 184 ? 14.625 -5.033 9.671 1.00 94.94 184 TYR A CA 1
ATOM 1434 C C . TYR A 1 184 ? 14.947 -3.552 9.408 1.00 94.94 184 TYR A C 1
ATOM 1436 O O . TYR A 1 184 ? 14.895 -2.728 10.323 1.00 94.94 184 TYR A O 1
ATOM 1444 N N . ASN A 1 185 ? 15.262 -3.178 8.164 1.00 93.56 185 ASN A N 1
ATOM 1445 C CA . ASN A 1 185 ? 15.453 -1.766 7.821 1.00 93.56 185 ASN A CA 1
ATOM 1446 C C . ASN A 1 185 ? 14.183 -0.965 8.162 1.00 93.56 185 ASN A C 1
ATOM 1448 O O . ASN A 1 185 ? 13.058 -1.370 7.853 1.00 93.56 185 ASN A O 1
ATOM 1452 N N . GLY A 1 186 ? 14.369 0.155 8.862 1.00 95.69 186 GLY A N 1
ATOM 1453 C CA . GLY A 1 186 ? 13.268 1.012 9.299 1.00 95.69 186 GLY A CA 1
ATOM 1454 C C . GLY A 1 186 ? 12.449 0.494 10.490 1.00 95.69 186 GLY A C 1
ATOM 1455 O O . GLY A 1 186 ? 11.457 1.139 10.837 1.00 95.69 186 GLY A O 1
ATOM 1456 N N . LYS A 1 187 ? 12.848 -0.610 11.150 1.00 96.38 187 LYS A N 1
ATOM 1457 C CA . LYS A 1 187 ? 12.068 -1.270 12.219 1.00 96.38 187 LYS A CA 1
ATOM 1458 C C . LYS A 1 187 ? 11.530 -0.308 13.279 1.00 96.38 187 LYS A C 1
ATOM 1460 O O . LYS A 1 187 ? 10.331 -0.297 13.510 1.00 96.38 187 LYS A O 1
ATOM 1465 N N . ALA A 1 188 ? 12.373 0.553 13.852 1.00 97.88 188 ALA A N 1
ATOM 1466 C CA . ALA A 1 188 ? 11.948 1.486 14.902 1.00 97.88 188 ALA A CA 1
ATOM 1467 C C . ALA A 1 188 ? 10.769 2.381 14.469 1.00 97.88 188 ALA A C 1
ATOM 1469 O O . ALA A 1 188 ? 9.833 2.617 15.230 1.00 97.88 188 ALA A O 1
ATOM 1470 N N . SER A 1 189 ? 10.779 2.850 13.219 1.00 97.75 189 SER A N 1
ATOM 1471 C CA . SER A 1 189 ? 9.677 3.657 12.690 1.00 97.75 189 SER A CA 1
ATOM 1472 C C . SER A 1 189 ? 8.427 2.825 12.381 1.00 97.75 189 SER A C 1
ATOM 1474 O O . SER A 1 189 ? 7.326 3.275 12.691 1.00 97.75 189 SER A O 1
ATOM 1476 N N . ARG A 1 190 ? 8.578 1.599 11.858 1.00 98.38 190 ARG A N 1
ATOM 1477 C CA . ARG A 1 190 ? 7.465 0.654 11.646 1.00 98.38 190 ARG A CA 1
ATOM 1478 C C . ARG A 1 190 ? 6.782 0.313 12.970 1.00 98.38 190 ARG A C 1
ATOM 1480 O O . ARG A 1 190 ? 5.562 0.407 13.065 1.00 98.38 190 ARG A O 1
ATOM 1487 N N . ASP A 1 191 ? 7.570 0.016 14.002 1.00 98.31 191 ASP A N 1
ATOM 1488 C CA . ASP A 1 191 ? 7.085 -0.253 15.358 1.00 98.31 191 ASP A CA 1
ATOM 1489 C C . ASP A 1 191 ? 6.338 0.964 15.919 1.00 98.31 191 ASP A C 1
ATOM 1491 O O . ASP A 1 191 ? 5.252 0.824 16.476 1.00 98.31 191 ASP A O 1
ATOM 1495 N N . SER A 1 192 ? 6.855 2.179 15.708 1.00 98.19 192 SER A N 1
ATOM 1496 C CA . SER A 1 192 ? 6.175 3.414 16.122 1.00 98.19 192 SER A CA 1
ATOM 1497 C C . SER A 1 192 ? 4.808 3.604 15.447 1.00 98.19 192 SER A C 1
ATOM 1499 O O . SER A 1 192 ? 3.840 3.989 16.114 1.00 98.19 192 SER A O 1
ATOM 1501 N N . TYR A 1 193 ? 4.683 3.324 14.143 1.00 98.50 193 TYR A N 1
ATOM 1502 C CA . TYR A 1 193 ? 3.372 3.328 13.481 1.00 98.50 193 TYR A CA 1
ATOM 1503 C C . TYR A 1 193 ? 2.466 2.224 14.026 1.00 98.50 193 TYR A C 1
ATOM 1505 O O . TYR A 1 193 ? 1.308 2.493 14.332 1.00 98.50 193 TYR A O 1
ATOM 1513 N N . TYR A 1 194 ? 2.987 1.011 14.206 1.00 98.50 194 TYR A N 1
ATOM 1514 C CA . TYR A 1 194 ? 2.197 -0.128 14.664 1.00 98.50 194 TYR A CA 1
ATOM 1515 C C . TYR A 1 194 ? 1.628 0.087 16.063 1.00 98.50 194 TYR A C 1
ATOM 1517 O O . TYR A 1 194 ? 0.430 -0.079 16.275 1.00 98.50 194 TYR A O 1
ATOM 1525 N N . GLN A 1 195 ? 2.447 0.569 16.998 1.00 98.00 195 GLN A N 1
ATOM 1526 C CA . GLN A 1 195 ? 2.000 0.884 18.352 1.00 98.00 195 GLN A CA 1
ATOM 1527 C C . GLN A 1 195 ? 0.944 1.996 18.370 1.00 98.00 195 GLN A C 1
ATOM 1529 O O . GLN A 1 195 ? -0.007 1.935 19.150 1.00 98.00 195 GLN A O 1
ATOM 1534 N N . ARG A 1 196 ? 1.068 3.012 17.504 1.00 97.69 196 ARG A N 1
ATOM 1535 C CA . ARG A 1 196 ? 0.024 4.038 17.348 1.00 97.69 196 ARG A CA 1
ATOM 1536 C C . ARG A 1 196 ? -1.264 3.451 16.781 1.00 97.69 196 ARG A C 1
ATOM 1538 O O . ARG A 1 196 ? -2.329 3.738 17.316 1.00 97.69 196 ARG A O 1
ATOM 1545 N N . ALA A 1 197 ? -1.169 2.623 15.746 1.00 98.06 197 ALA A N 1
ATOM 1546 C CA . ALA A 1 197 ? -2.329 2.025 15.102 1.00 98.06 197 ALA A CA 1
ATOM 1547 C C . ALA A 1 197 ? -3.075 1.055 16.033 1.00 98.06 197 ALA A C 1
ATOM 1549 O O . ALA A 1 197 ? -4.299 1.119 16.110 1.00 98.06 197 ALA A O 1
ATOM 1550 N N . LEU A 1 198 ? -2.359 0.230 16.809 1.00 97.69 198 LEU A N 1
ATOM 1551 C CA . LEU A 1 198 ? -2.964 -0.647 17.818 1.00 97.69 198 LEU A CA 1
ATOM 1552 C C . LEU A 1 198 ? -3.758 0.146 18.859 1.00 97.69 198 LEU A C 1
ATOM 1554 O O . LEU A 1 198 ? -4.911 -0.181 19.103 1.00 97.69 198 LEU A O 1
ATOM 1558 N N . ARG A 1 199 ? -3.190 1.227 19.414 1.00 96.69 199 ARG A N 1
ATOM 1559 C CA . ARG A 1 199 ? -3.897 2.073 20.396 1.00 96.69 199 ARG A CA 1
ATOM 1560 C C . ARG A 1 199 ? -5.174 2.712 19.846 1.00 96.69 199 ARG A C 1
ATOM 1562 O O . ARG A 1 199 ? -6.091 2.994 20.612 1.00 96.69 199 ARG A O 1
ATOM 1569 N N . LEU A 1 200 ? -5.209 2.996 18.546 1.00 95.38 200 LEU A N 1
ATOM 1570 C CA . LEU A 1 200 ? -6.361 3.618 17.896 1.00 95.38 200 LEU A CA 1
ATOM 1571 C C . LEU A 1 200 ? -7.454 2.599 17.573 1.00 95.38 200 LEU A C 1
ATOM 1573 O O . LEU A 1 200 ? -8.626 2.880 17.808 1.00 95.38 200 LEU A O 1
ATOM 1577 N N . LEU A 1 201 ? -7.062 1.445 17.032 1.00 95.06 201 LEU A N 1
ATOM 1578 C CA . LEU A 1 201 ? -7.982 0.501 16.399 1.00 95.06 201 LEU A CA 1
ATOM 1579 C C . LEU A 1 201 ? -8.287 -0.710 17.285 1.00 95.06 201 LEU A C 1
ATOM 1581 O O . LEU A 1 201 ? -9.434 -1.132 17.366 1.00 95.06 201 LEU A O 1
ATOM 1585 N N . ALA A 1 202 ? -7.276 -1.280 17.940 1.00 86.25 202 ALA A N 1
ATOM 1586 C CA . ALA A 1 202 ? -7.360 -2.543 18.672 1.00 86.25 202 ALA A CA 1
ATOM 1587 C C . ALA A 1 202 ? -7.422 -2.295 20.189 1.00 86.25 202 ALA A C 1
ATOM 1589 O O . ALA A 1 202 ? -6.482 -2.635 20.911 1.00 86.25 202 ALA A O 1
ATOM 1590 N N . LYS A 1 203 ? -8.502 -1.639 20.631 1.00 69.12 203 LYS A N 1
ATOM 1591 C CA . LYS A 1 203 ? -8.770 -1.349 22.049 1.00 69.12 203 LYS A CA 1
ATOM 1592 C C . LYS A 1 203 ? -9.146 -2.597 22.839 1.00 69.12 203 LYS A C 1
ATOM 1594 O O . LYS A 1 203 ? -9.811 -3.478 22.256 1.00 69.12 203 LYS A O 1
#

Nearest PDB structures (foldseek):
  4ok7-assembly1_A  TM=7.662E-01  e=5.333E-10  Salmonella phage SPN1S
  8p8e-assembly1_AAA  TM=8.417E-01  e=1.133E-08  Bacteriophage sp.
  1wvv-assembly1_A  TM=8.047E-01  e=2.618E-08  Streptomyces griseus
  1wvv-assembly2_B  TM=8.086E-01  e=4.503E-08  Streptomyces griseus
  7r6s-assembly1_A  TM=8.428E-01  e=3.569E-07  Stenotrophomonas maltophilia K279a

Secondary structure (DSSP, 8-state):
---------PPPP--------PPP--------HHHHHHH-TTS-HHHHHHHHHHHHHHHHHTT--SHHHHHHHHHHHHHHTTTTT-SB-SS-SGGGTT-GGGT--STTHHHHT--BTTTTB-SHHHHHHHHHHHT--TTT-GGGGGSHHHHHHHHHHHHHHTTHHHHHHTT-HHHHHHHHHSS-TTHHHHHHHHHHHHHHH--

Sequence (203 aa):
MSFFGFGSKTPKSKQSEASSEAAPKETFQAVTVEHLRTLMPRLAGARLKELLPHLNDAMSEGGINTPRRQAAFLAQIAHESAEFRYFEELASGHAYERRKDLGNTQPGDGARYKGRGPIQITGRTNYRAAGEALDLDLENNPTRAADPDVGFRTAVWFWNSRNLNKHADKGEFDAITRRINGGYNGKASRDSYYQRALRLLAK

Foldseek 3Di:
DDDDDDDDDDDDDDDPPPPPPPDPPQAADADDLVLLCQLQVPDDSVNSVVLRVLLRVLCVVLVCRALLSCLLLQLQLCQQCVSVPDQFDPDQQPVVACVVVLVNNDGPQSNLFFFGASLGGGGLVLQVVLCVVVVHNCNVVVCCCNPSNNRSNSSSVLCVVQPVVVCSVVVVSLVVCCSSPVHCVCVVSSVVSSVSSCVVRVD

Mean predicted aligned error: 7.76 Å

Organism: NCBI:txid2316722

InterPro domains:
  IPR000726 Glycoside hydrolase, family 19, catalytic [PF00182] (66-167)
  IPR023346 Lysozyme-like domain superfamily [SSF53955] (47-201)
  IPR052354 Bacterial Cell Wall Dynamics Protein [PTHR34408] (63-197)

=== Feature glossary ===
Legend for the data blocks above and below:

— What the protein is —

The amino-acid sequence is the protein's primary structure: the linear order of residues from the N-terminus to the C-terminus, written in one-letter code. Everything else here — the 3D coordinates, the secondary structure, the domain annotations — is ultimately a consequence of this string.

Database cross-references. InterPro integrates a dozen domain/family signature databases into unified entries with residue-range hits. GO terms attach function/process/location labels with evidence codes. CATH codes position the fold in a four-level structural taxonomy. Organism is the NCBI-taxonomy species name.

— Where its atoms are —

The mmCIF block holds the 3D Cartesian coordinates of each backbone atom (N, Cα, C, O) in ångströms. mmCIF is the PDB's canonical archive format — a tagged-loop text representation of the atomic model.

The six renders are orthographic views along the three Cartesian axes in both directions. Representation (cartoon, sticks, or surface) and color scheme (sequence-rainbow or by-chain) vary across proteins so the training set covers all the common visualization conventions.

— Local backbone conformation —

Secondary structure is the local, repeating backbone conformation. DSSP classifies it into eight states by reading the hydrogen-bond network: three helix types (H, G, I), two β types (E, B), two non-regular types (T, S), and unstructured coil (-).

SS3 is a coarse helix/strand/coil call (letters a/b/c) made by the P-SEA algorithm from inter-Cα distances and dihedrals. It is less detailed than DSSP but needs only Cα positions.

Backbone dihedral angles. Every residue except chain termini has a φ (preceding-C → N → Cα → C) and a ψ (N → Cα → C → next-N). They are reported in degrees following the IUPAC sign convention. Secondary structure is essentially a statement about which (φ, ψ) basin each residue occupies.

— Global shape and packing —

The geometric summary reports three shape descriptors. Rg (radius of gyration) measures how spread out the Cα atoms are about their centre of mass; compact globular proteins have small Rg, elongated or unfolded ones large. Cα contacts (<8 Å, |i−j|>4) count long-range residue pairs in spatial proximity — high for tightly packed folds, near zero for rods or random coil. The bounding-box extents give the protein's footprint along x, y, z in Å.

Solvent accessibility: the surface area of each residue that a 1.4 Å water probe can touch, in Å². When only backbone atoms are present the absolute values are lower than full-atom SASA (side chains contribute most of the area) and are flagged as backbone-only.

Plot images: a contact map (which residues are close in 3D, as an N×N binary image), a Ramachandran scatter (backbone torsion angles, revealing secondary-structure composition at a glance), and — for AlphaFold structures — a PAE heatmap (pairwise prediction confidence).

— Structural neighborhood —

Foldseek's 3Di representation compresses backbone geometry into a per-residue letter drawn from a learned twenty-state alphabet. It captures the tertiary interaction pattern around each residue — which residues are packed against it in space, regardless of where they are in sequence.

Structural nearest neighbors (via Foldseek easy-search vs the PDB). Reported per hit: target PDB id, E-value, and alignment TM-score. A TM-score above ~0.5 is the conventional threshold for 'same fold'.

— Confidence and disorder —

pLDDT (predicted Local Distance Difference Test) is AlphaFold's per-residue confidence score, ranging from 0 to 100. Values above 90 indicate high confidence (typically well-packed cores); 70–90 is confident; 50–70 low confidence; below 50 usually means the region is disordered or the prediction is unreliable there. AlphaFold stores pLDDT in the mmCIF B-factor column.

For experimental (PDB) structures, the B-factor (temperature factor) quantifies the positional spread of each atom in the crystal — a combination of thermal vibration and static disorder — in units of Å². High B-factors mark flexible loops or poorly resolved regions; low B-factors mark the rigid, well-ordered core.

Predicted Aligned Error (PAE) is an AlphaFold confidence matrix: entry (i, j) is the expected error in the position of residue j, in ångströms, when the prediction is superimposed on the true structure at residue i. Low PAE within a block of residues means that block is internally rigid and well-predicted; high PAE between two blocks means their relative placement is uncertain even if each block individually is confident.